Protein AF-A0A2M7KQ41-F1 (afdb_monomer)

Nearest PDB structures (foldseek):
  9dfd-assembly2_2d  TM=9.522E-01  e=4.176E-24  Thermus thermophilus HB8
  5j88-assembly1_AD  TM=9.377E-01  e=1.199E-21  Escherichia coli K-12
  7nbu-assembly1_D  TM=9.192E-01  e=6.081E-22  Escherichia coli K-12
  9guw-assembly1_E  TM=9.321E-01  e=1.343E-21  Escherichia coli K-12
  8whx-assembly1_e  TM=9.512E-01  e=6.304E-20  Mycolicibacterium smegmatis MC2 155

Structure (mmCIF, N/CA/C/O backbone):
data_AF-A0A2M7KQ41-F1
#
_entry.id   AF-A0A2M7KQ41-F1
#
loop_
_atom_site.group_PDB
_atom_site.id
_atom_site.type_symbol
_atom_site.label_atom_id
_atom_site.label_alt_id
_atom_site.label_comp_id
_atom_site.label_asym_id
_atom_site.label_entity_id
_atom_site.label_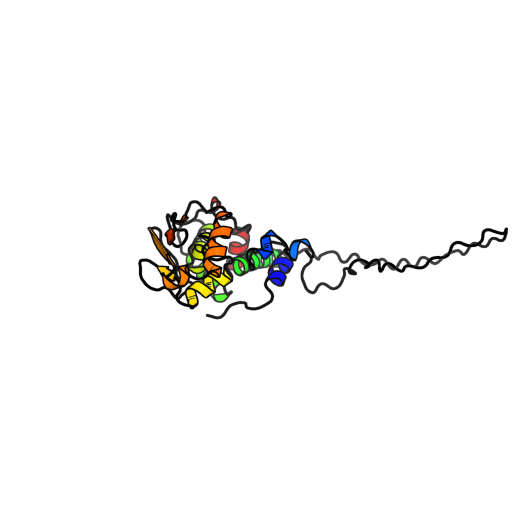seq_id
_atom_site.pdbx_PDB_ins_code
_atom_site.Cartn_x
_atom_site.Cartn_y
_atom_site.Cartn_z
_atom_site.occupancy
_atom_site.B_iso_or_equiv
_atom_site.auth_seq_id
_atom_site.auth_comp_id
_atom_site.auth_asym_id
_atom_site.auth_atom_id
_atom_site.pdbx_PDB_model_num
ATOM 1 N N . MET A 1 1 ? 8.094 -8.126 10.151 1.00 64.69 1 MET A N 1
ATOM 2 C CA . MET A 1 1 ? 8.353 -7.952 8.699 1.00 64.69 1 MET A CA 1
ATOM 3 C C . MET A 1 1 ? 9.121 -6.664 8.462 1.00 64.69 1 MET A C 1
ATOM 5 O O . MET A 1 1 ? 8.638 -5.610 8.867 1.00 64.69 1 MET A O 1
ATOM 9 N N . ALA A 1 2 ? 10.284 -6.741 7.814 1.00 80.56 2 ALA A N 1
ATOM 10 C CA . ALA A 1 2 ? 11.036 -5.556 7.407 1.00 80.56 2 ALA A CA 1
ATOM 11 C C . ALA A 1 2 ? 10.237 -4.704 6.398 1.00 80.56 2 ALA A C 1
ATOM 13 O O . ALA A 1 2 ? 9.394 -5.218 5.661 1.00 80.56 2 ALA A O 1
ATOM 14 N N . ASN A 1 3 ? 10.474 -3.393 6.388 1.00 86.75 3 ASN A N 1
ATOM 15 C CA . ASN A 1 3 ? 9.859 -2.453 5.455 1.00 86.75 3 ASN A CA 1
ATOM 16 C C . ASN A 1 3 ? 10.800 -1.280 5.155 1.00 86.75 3 ASN A C 1
ATOM 18 O O . ASN A 1 3 ? 11.754 -1.019 5.887 1.00 86.75 3 ASN A O 1
ATOM 22 N N . TYR A 1 4 ? 10.523 -0.549 4.074 1.00 91.94 4 TYR A N 1
ATOM 23 C CA . TYR A 1 4 ? 11.269 0.666 3.765 1.00 91.94 4 TYR A CA 1
ATOM 24 C C . TYR A 1 4 ? 10.883 1.796 4.732 1.00 91.94 4 TYR A C 1
ATOM 26 O O . TYR A 1 4 ? 9.772 2.324 4.667 1.00 91.94 4 TYR A O 1
ATOM 34 N N . ARG A 1 5 ? 11.815 2.188 5.609 1.00 91.19 5 ARG A N 1
ATOM 35 C CA . ARG A 1 5 ? 11.649 3.291 6.581 1.00 91.19 5 ARG A CA 1
ATOM 36 C C . ARG A 1 5 ? 12.313 4.603 6.152 1.00 91.19 5 ARG A C 1
ATOM 38 O O . ARG A 1 5 ? 12.232 5.597 6.862 1.00 91.19 5 ARG A O 1
ATOM 45 N N . GLY A 1 6 ? 12.970 4.611 4.993 1.00 92.94 6 GLY A N 1
ATOM 46 C CA . GLY A 1 6 ? 13.710 5.770 4.507 1.00 92.94 6 GLY A CA 1
ATOM 47 C C . GLY A 1 6 ? 12.828 6.921 3.989 1.00 92.94 6 GLY A C 1
ATOM 48 O O . GLY A 1 6 ? 11.594 6.886 4.058 1.00 92.94 6 GLY A O 1
ATOM 49 N N . PRO A 1 7 ? 13.452 7.967 3.416 1.00 94.00 7 PRO A N 1
ATOM 50 C CA . PRO A 1 7 ? 12.751 9.154 2.933 1.00 94.00 7 PRO A CA 1
ATOM 51 C C . PRO A 1 7 ? 11.752 8.863 1.796 1.00 94.00 7 PRO A C 1
ATOM 53 O O . PRO A 1 7 ? 12.115 8.753 0.629 1.00 94.00 7 PRO A O 1
ATOM 56 N N . LYS A 1 8 ? 10.452 8.833 2.106 1.00 93.56 8 LYS A N 1
ATOM 57 C CA . LYS A 1 8 ? 9.386 8.492 1.139 1.00 93.56 8 LYS A CA 1
ATOM 58 C C . LYS A 1 8 ? 9.296 9.433 -0.074 1.00 93.56 8 LYS A C 1
ATOM 60 O O . LYS A 1 8 ? 9.146 8.965 -1.195 1.00 93.56 8 LYS A O 1
ATOM 65 N N . CYS A 1 9 ? 9.451 10.750 0.111 1.00 93.50 9 CYS A N 1
ATOM 66 C CA . CYS A 1 9 ? 9.396 11.709 -1.009 1.00 93.50 9 CYS A CA 1
ATOM 67 C C . CYS A 1 9 ? 10.544 11.509 -2.016 1.00 93.50 9 CYS A C 1
ATOM 69 O O . CYS A 1 9 ? 10.408 11.886 -3.177 1.00 93.50 9 CYS A O 1
ATOM 71 N N . LYS A 1 10 ? 11.666 10.906 -1.586 1.00 93.69 10 LYS A N 1
ATOM 72 C CA . LYS A 1 10 ? 12.781 10.533 -2.469 1.00 93.69 10 LYS A CA 1
ATOM 73 C C . LYS A 1 10 ? 12.338 9.478 -3.486 1.00 93.69 10 LYS A C 1
ATOM 75 O O . LYS A 1 10 ? 12.799 9.518 -4.620 1.00 93.69 10 LYS A O 1
ATOM 80 N N . LEU A 1 11 ? 11.436 8.575 -3.090 1.00 93.69 11 LEU A N 1
ATOM 81 C CA . LEU A 1 11 ? 10.863 7.561 -3.973 1.00 93.69 11 LEU A CA 1
ATOM 82 C C . LEU A 1 11 ? 9.970 8.202 -5.037 1.00 93.69 11 LEU A C 1
ATOM 84 O O . LEU A 1 11 ? 10.210 7.964 -6.212 1.00 93.69 11 LEU A O 1
ATOM 88 N N . CYS A 1 12 ? 9.037 9.079 -4.643 1.00 93.50 12 CYS A N 1
ATOM 89 C CA . CYS A 1 12 ? 8.176 9.798 -5.593 1.00 93.50 12 CYS A CA 1
ATOM 90 C C . CYS A 1 12 ? 9.003 10.572 -6.629 1.00 93.50 12 CYS A C 1
ATOM 92 O O . CYS A 1 12 ? 8.778 10.453 -7.823 1.00 93.50 12 CYS A O 1
ATOM 94 N N . ARG A 1 13 ? 10.033 11.305 -6.181 1.00 93.50 13 ARG A N 1
ATOM 95 C CA . ARG A 1 13 ? 10.942 12.043 -7.076 1.00 93.50 13 ARG A CA 1
ATOM 96 C C . ARG A 1 13 ? 11.760 11.141 -7.994 1.00 93.50 13 ARG A C 1
ATOM 98 O O . ARG A 1 13 ? 12.085 11.529 -9.107 1.00 93.50 13 ARG A O 1
ATOM 105 N N . ARG A 1 14 ? 12.153 9.955 -7.522 1.00 92.38 14 ARG A N 1
ATOM 106 C CA . ARG A 1 14 ? 12.900 8.999 -8.347 1.00 92.38 14 ARG A CA 1
ATOM 107 C C . ARG A 1 14 ? 12.022 8.418 -9.454 1.00 92.38 14 ARG A C 1
ATOM 109 O O . ARG A 1 14 ? 12.541 8.240 -10.548 1.00 92.38 14 ARG A O 1
ATOM 116 N N . GLU A 1 15 ? 10.758 8.134 -9.153 1.00 91.44 15 GLU A N 1
ATOM 117 C CA . GLU A 1 15 ? 9.794 7.581 -10.115 1.00 91.44 15 GLU A CA 1
ATOM 118 C C . GLU A 1 15 ? 9.074 8.662 -10.937 1.00 91.44 15 GLU A C 1
ATOM 120 O O . GLU A 1 15 ? 8.406 8.342 -11.907 1.00 91.44 15 GLU A O 1
ATOM 125 N N . GLY A 1 16 ? 9.228 9.944 -10.584 1.00 89.88 16 GLY A N 1
ATOM 126 C CA . GLY A 1 16 ? 8.634 11.066 -11.317 1.00 89.88 16 GLY A CA 1
ATOM 127 C C . GLY A 1 16 ? 7.129 11.244 -11.101 1.00 89.88 16 GLY A C 1
ATOM 128 O O . GLY A 1 16 ? 6.523 12.053 -11.789 1.00 89.88 16 GLY A O 1
ATOM 129 N N . GLN A 1 17 ? 6.532 10.536 -10.138 1.00 91.31 17 GLN A N 1
ATOM 130 C CA . GLN A 1 17 ? 5.081 10.471 -9.943 1.00 91.31 17 GLN A CA 1
ATOM 131 C C . GLN A 1 17 ? 4.698 10.477 -8.455 1.00 91.31 17 GLN A C 1
ATOM 133 O O . GLN A 1 17 ? 5.475 10.075 -7.577 1.00 91.31 17 GLN A O 1
ATOM 138 N N . LYS A 1 18 ? 3.487 10.956 -8.138 1.00 92.06 18 LYS A N 1
ATOM 139 C CA . LYS A 1 18 ? 2.947 10.960 -6.770 1.00 92.06 18 LYS A CA 1
ATOM 140 C C . LYS A 1 18 ? 2.539 9.540 -6.353 1.00 92.06 18 LYS A C 1
ATOM 142 O O . LYS A 1 18 ? 1.550 9.009 -6.823 1.00 92.06 18 LYS A O 1
ATOM 147 N N . LEU A 1 19 ? 3.272 8.957 -5.399 1.00 91.50 19 LEU A N 1
ATOM 148 C CA . LEU A 1 19 ? 2.968 7.631 -4.823 1.00 91.50 19 LEU A CA 1
ATOM 149 C C . LEU A 1 19 ? 2.092 7.687 -3.547 1.00 91.50 19 LEU A C 1
ATOM 151 O O . LEU A 1 19 ? 1.893 6.674 -2.885 1.00 91.50 19 LEU A O 1
ATOM 155 N N . PHE A 1 20 ? 1.656 8.881 -3.123 1.00 90.38 20 PHE A N 1
ATOM 156 C CA . PHE A 1 20 ? 0.780 9.122 -1.956 1.00 90.38 20 PHE A CA 1
ATOM 157 C C . PHE A 1 20 ? 1.211 8.488 -0.608 1.00 90.38 20 PHE A C 1
ATOM 159 O O . PHE A 1 20 ? 0.411 8.250 0.295 1.00 90.38 20 PHE A O 1
ATOM 166 N N . LEU A 1 21 ? 2.516 8.283 -0.397 1.00 90.75 21 LEU A N 1
ATOM 167 C CA . LEU A 1 21 ? 3.053 7.582 0.785 1.00 90.75 21 LEU A CA 1
ATOM 168 C C . LEU A 1 21 ? 3.021 8.389 2.107 1.00 90.75 21 LEU A C 1
ATOM 170 O O . LEU A 1 21 ? 3.418 7.862 3.158 1.00 90.75 21 LEU A O 1
ATOM 174 N N . LYS A 1 22 ? 2.628 9.671 2.069 1.00 90.31 22 LYS A N 1
ATOM 175 C CA . LYS A 1 22 ? 2.605 10.593 3.225 1.00 90.31 22 LYS A CA 1
ATOM 176 C C . LYS A 1 22 ? 1.219 11.184 3.543 1.00 90.31 22 LYS A C 1
ATOM 178 O O . LYS A 1 22 ? 1.163 12.136 4.313 1.00 90.31 22 LYS A O 1
ATOM 183 N N . GLY A 1 23 ? 0.137 10.631 2.991 1.00 87.69 23 GLY A N 1
ATOM 184 C CA . GLY A 1 23 ? -1.227 11.097 3.276 1.00 87.69 23 GLY A CA 1
ATOM 185 C C . GLY A 1 23 ? -1.440 12.550 2.858 1.00 87.69 23 GLY A C 1
ATOM 186 O O . GLY A 1 23 ? -1.040 12.921 1.757 1.00 87.69 23 GLY A O 1
ATOM 187 N N . ASP A 1 24 ? -1.995 13.379 3.741 1.00 85.56 24 ASP A N 1
ATOM 188 C CA . ASP A 1 24 ? -2.480 14.739 3.431 1.00 85.56 24 ASP A CA 1
ATOM 189 C C . ASP A 1 24 ? -1.406 15.674 2.868 1.00 85.56 24 ASP A C 1
ATOM 191 O O . ASP A 1 24 ? -1.655 16.493 1.979 1.00 85.56 24 ASP A O 1
ATOM 195 N N . LYS A 1 25 ? -0.146 15.466 3.270 1.00 88.19 25 LYS A N 1
ATOM 196 C CA . LYS A 1 25 ? 0.996 16.192 2.700 1.00 88.19 25 LYS A CA 1
ATOM 197 C C . LYS A 1 25 ? 1.129 16.007 1.180 1.00 88.19 25 LYS A C 1
ATOM 199 O O . LYS A 1 25 ? 1.693 16.877 0.519 1.00 88.19 25 LYS A O 1
ATOM 204 N N . CYS A 1 26 ? 0.682 14.878 0.631 1.00 87.81 26 CYS A N 1
ATOM 205 C CA . CYS A 1 26 ? 0.750 14.593 -0.802 1.00 87.81 26 CYS A CA 1
ATOM 206 C C . CYS A 1 26 ? -0.305 15.348 -1.621 1.00 87.81 26 CYS A C 1
ATOM 208 O O . CYS A 1 26 ? -0.054 15.576 -2.804 1.00 87.81 26 CYS A O 1
ATOM 210 N N . TYR A 1 27 ? -1.417 15.756 -1.003 1.00 85.00 27 TYR A N 1
ATOM 211 C CA . TYR A 1 27 ? -2.488 16.503 -1.668 1.00 85.00 27 TYR A CA 1
ATOM 212 C C . TYR A 1 27 ? -2.237 18.016 -1.640 1.00 85.00 27 TYR A C 1
ATOM 214 O O . TYR A 1 27 ? -2.460 18.682 -2.640 1.00 85.00 27 TYR A O 1
ATOM 222 N N . GLY A 1 28 ? -1.699 18.551 -0.536 1.00 85.31 28 GLY A N 1
ATOM 223 C CA . GLY A 1 28 ? -1.370 19.979 -0.420 1.00 85.31 28 GLY A CA 1
ATOM 224 C C . GLY A 1 28 ? 0.088 20.308 -0.767 1.00 85.31 28 GLY A C 1
ATOM 225 O O . GLY A 1 28 ? 0.438 20.675 -1.883 1.00 85.31 28 GLY A O 1
ATOM 226 N N . LYS A 1 29 ? 0.985 20.205 0.224 1.00 88.38 29 LYS A N 1
ATOM 227 C CA . LYS A 1 29 ? 2.390 20.658 0.122 1.00 88.38 29 LYS A CA 1
ATOM 228 C C . LYS A 1 29 ? 3.335 19.537 -0.344 1.00 88.38 29 LYS A C 1
ATOM 230 O O . LYS A 1 29 ? 4.302 19.198 0.356 1.00 88.38 29 LYS A O 1
ATOM 235 N N . CYS A 1 30 ? 3.076 18.956 -1.518 1.00 90.88 30 CYS A N 1
ATOM 236 C CA . CYS A 1 30 ? 3.888 17.857 -2.041 1.00 90.88 30 CYS A CA 1
ATOM 237 C C . CYS A 1 30 ? 5.287 18.332 -2.475 1.0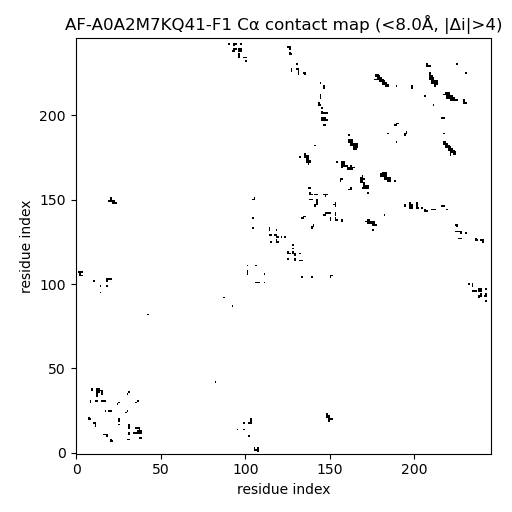0 90.88 30 CYS A C 1
ATOM 239 O O . CYS A 1 30 ? 5.482 19.401 -3.045 1.00 90.88 30 CYS A O 1
ATOM 241 N N . THR A 1 31 ? 6.309 17.521 -2.189 1.00 90.19 31 THR A N 1
ATOM 242 C CA . THR A 1 31 ? 7.699 17.836 -2.563 1.00 90.19 31 THR A CA 1
ATOM 243 C C . THR A 1 31 ? 7.971 17.614 -4.049 1.00 90.19 31 THR A C 1
ATOM 245 O O . THR A 1 31 ? 8.897 18.222 -4.571 1.00 90.19 31 THR A O 1
ATOM 248 N N . LEU A 1 32 ? 7.198 16.746 -4.710 1.00 91.75 32 LEU A N 1
ATOM 249 C CA . LEU A 1 32 ? 7.358 16.475 -6.138 1.00 91.75 32 LEU A CA 1
ATOM 250 C C . LEU A 1 32 ? 7.032 17.724 -6.962 1.00 91.75 32 LEU A C 1
ATOM 252 O O . LEU A 1 32 ? 7.846 18.116 -7.785 1.00 91.75 32 LEU A O 1
ATOM 256 N N . ASP A 1 33 ? 5.931 18.399 -6.633 1.00 91.06 33 ASP A N 1
ATOM 257 C CA . ASP A 1 33 ? 5.469 19.612 -7.323 1.00 91.06 33 ASP A CA 1
ATOM 258 C C . ASP A 1 33 ? 6.504 20.744 -7.239 1.00 91.06 33 ASP A C 1
ATOM 260 O O . ASP A 1 33 ? 6.702 21.498 -8.181 1.00 91.06 33 ASP A O 1
ATOM 264 N N . LYS A 1 34 ? 7.235 20.825 -6.120 1.00 89.06 34 LYS A N 1
ATOM 265 C CA . LYS A 1 34 ? 8.305 21.817 -5.921 1.00 89.06 34 LYS A CA 1
ATOM 266 C C . LYS A 1 34 ? 9.652 21.403 -6.517 1.00 89.06 34 LYS A C 1
ATOM 268 O O . LYS A 1 34 ? 10.500 22.256 -6.753 1.00 89.06 34 LYS A O 1
ATOM 273 N N . ARG A 1 35 ? 9.922 20.097 -6.608 1.00 88.81 35 ARG A N 1
ATOM 274 C CA . ARG A 1 35 ? 11.226 19.520 -6.987 1.00 88.81 35 ARG A CA 1
ATOM 275 C C . ARG A 1 35 ? 11.009 18.200 -7.741 1.00 88.81 35 ARG A C 1
ATOM 277 O O . ARG A 1 35 ? 11.215 17.134 -7.147 1.00 88.81 35 ARG A O 1
ATOM 284 N N . PRO A 1 36 ? 10.623 18.249 -9.027 1.00 88.44 36 PRO A N 1
ATOM 285 C CA . PRO A 1 36 ? 10.260 17.056 -9.796 1.00 88.44 36 PRO A CA 1
ATOM 286 C C . PRO A 1 36 ? 11.467 16.187 -10.171 1.00 88.44 36 PRO A C 1
ATOM 288 O O . PRO A 1 36 ? 11.329 15.004 -10.472 1.00 88.44 36 PRO A O 1
ATOM 291 N N . GLU A 1 37 ? 12.677 16.741 -10.128 1.00 88.50 37 GLU A N 1
ATOM 292 C CA . GLU A 1 37 ? 13.874 16.030 -10.564 1.00 88.50 37 GLU A CA 1
ATOM 293 C C . GLU A 1 37 ? 14.253 14.840 -9.674 1.00 88.50 37 GLU A C 1
ATOM 295 O O . GLU A 1 37 ? 14.143 14.924 -8.438 1.00 88.50 37 GLU A O 1
ATOM 300 N N . PRO A 1 38 ? 14.816 13.770 -10.273 1.00 88.81 38 PRO A N 1
ATOM 301 C CA . PRO A 1 38 ? 15.337 12.638 -9.530 1.00 88.81 38 PRO A CA 1
ATOM 302 C C . PRO A 1 38 ? 16.396 13.049 -8.497 1.00 88.81 38 PRO A C 1
ATOM 304 O O . PRO A 1 38 ? 17.267 13.874 -8.773 1.00 88.81 38 PRO A O 1
ATOM 307 N N . PRO A 1 39 ? 16.383 12.437 -7.305 1.00 87.88 39 PRO A N 1
ATOM 308 C CA . PRO A 1 39 ? 17.339 12.752 -6.254 1.00 87.88 39 PRO A CA 1
ATOM 309 C C . PRO A 1 39 ? 18.765 12.345 -6.653 1.00 87.88 39 PRO A C 1
ATOM 311 O O . PRO A 1 39 ? 18.974 11.287 -7.258 1.00 87.88 39 PRO A O 1
ATOM 314 N N . GLY A 1 40 ? 19.742 13.156 -6.244 1.00 82.00 40 GLY A N 1
ATOM 315 C CA . GLY A 1 40 ? 21.170 12.882 -6.435 1.00 82.00 40 GLY A CA 1
ATOM 316 C C . GLY A 1 40 ? 21.725 13.226 -7.818 1.00 82.00 40 GLY A C 1
ATOM 317 O O . GLY A 1 40 ? 22.903 12.993 -8.045 1.00 82.00 40 GLY A O 1
ATOM 318 N N . LYS A 1 41 ? 20.924 13.785 -8.737 1.00 66.38 41 LYS A N 1
ATOM 319 C CA . LYS A 1 41 ? 21.483 14.444 -9.923 1.00 66.38 41 LYS A CA 1
ATOM 320 C C . LYS A 1 41 ? 22.036 15.805 -9.492 1.00 66.38 41 LYS A C 1
ATOM 322 O O . LYS A 1 41 ? 21.267 16.668 -9.080 1.00 66.38 41 LYS A O 1
ATOM 327 N N . ALA A 1 42 ? 23.354 15.970 -9.534 1.00 48.84 42 ALA A N 1
ATOM 328 C CA . ALA A 1 42 ? 23.978 17.287 -9.523 1.00 48.84 42 ALA A CA 1
ATOM 329 C C . ALA A 1 42 ? 23.754 17.915 -10.906 1.00 48.84 42 ALA A C 1
ATOM 331 O O . ALA A 1 42 ? 24.020 17.253 -11.908 1.00 48.84 42 ALA A O 1
ATOM 332 N N . GLY A 1 43 ? 23.230 19.142 -10.975 1.00 47.12 43 GLY A N 1
ATOM 333 C CA . GLY A 1 43 ? 23.143 19.853 -12.256 1.00 47.12 43 GLY A CA 1
ATOM 334 C C . GLY A 1 43 ? 21.910 20.712 -12.524 1.00 47.12 43 GLY A C 1
ATOM 335 O O . GLY A 1 43 ? 21.619 20.941 -13.691 1.00 47.12 43 GLY A O 1
ATOM 336 N N . GLN A 1 44 ? 21.209 21.226 -11.514 1.00 49.72 44 GLN A N 1
ATOM 337 C CA . GLN A 1 44 ? 20.484 22.485 -11.704 1.00 49.72 44 GLN A CA 1
ATOM 338 C C . GLN A 1 44 ? 20.896 23.453 -10.597 1.00 49.72 44 GLN A C 1
ATOM 340 O O . GLN A 1 44 ? 20.733 23.113 -9.420 1.00 49.72 44 GLN A O 1
ATOM 345 N N . PRO A 1 45 ? 21.488 24.618 -10.925 1.00 41.81 45 PRO A N 1
ATOM 346 C CA . PRO A 1 45 ? 21.728 25.637 -9.923 1.00 41.81 45 PRO A CA 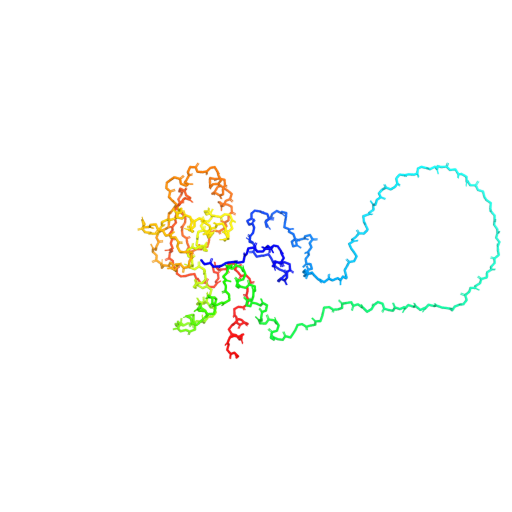1
ATOM 347 C C . PRO A 1 45 ? 20.359 26.045 -9.386 1.00 41.81 45 PRO A C 1
ATOM 349 O O . PRO A 1 45 ? 19.485 26.476 -10.136 1.00 41.81 45 PRO A O 1
ATOM 352 N N . GLY A 1 46 ? 20.155 25.826 -8.086 1.00 40.50 46 GLY A N 1
ATOM 353 C CA . GLY A 1 46 ? 18.981 26.331 -7.394 1.00 40.50 46 GLY A CA 1
ATOM 354 C C . GLY A 1 46 ? 18.850 27.814 -7.704 1.00 40.50 46 GLY A C 1
ATOM 355 O O . GLY A 1 46 ? 19.842 28.539 -7.623 1.00 40.50 46 GLY A O 1
ATOM 356 N N . GLY A 1 47 ? 17.647 28.212 -8.121 1.00 39.12 47 GLY A N 1
ATOM 357 C CA . GLY A 1 47 ? 17.337 29.573 -8.528 1.00 39.12 47 GLY A CA 1
ATOM 358 C C . GLY A 1 47 ? 17.980 30.589 -7.596 1.00 39.12 47 GLY A C 1
ATOM 359 O O . GLY A 1 47 ? 17.934 30.430 -6.372 1.00 39.12 47 GLY A O 1
ATOM 360 N N . LEU A 1 48 ? 18.604 31.597 -8.207 1.00 39.94 48 LEU A N 1
ATOM 361 C CA . LEU A 1 48 ? 19.073 32.800 -7.542 1.00 39.94 48 LEU A CA 1
ATOM 362 C C . LEU A 1 48 ? 18.005 33.222 -6.531 1.00 39.94 48 LEU A C 1
ATOM 364 O O . LEU A 1 48 ? 16.928 33.691 -6.898 1.00 39.94 48 LEU A O 1
ATOM 368 N N . ARG A 1 49 ? 18.286 33.021 -5.241 1.00 39.28 49 ARG A N 1
ATOM 369 C CA . ARG A 1 49 ? 17.615 33.792 -4.205 1.00 39.28 49 ARG A CA 1
ATOM 370 C C . ARG A 1 49 ? 18.013 35.224 -4.513 1.00 39.28 49 ARG A C 1
ATOM 372 O O . ARG A 1 49 ? 19.160 35.590 -4.279 1.00 39.28 49 ARG A O 1
ATOM 379 N N . ALA A 1 50 ? 17.090 35.993 -5.081 1.00 41.91 50 ALA A N 1
ATOM 380 C CA . ALA A 1 50 ? 17.181 37.439 -5.095 1.00 41.91 50 ALA A CA 1
ATOM 381 C C . ALA A 1 50 ? 17.209 37.877 -3.627 1.00 41.91 50 ALA A C 1
ATOM 383 O O . ALA A 1 50 ? 16.178 38.065 -2.985 1.00 41.91 50 ALA A O 1
ATOM 384 N N . SER A 1 51 ? 18.406 37.917 -3.046 1.00 44.38 51 SER A N 1
ATOM 385 C CA . SER A 1 51 ? 18.644 38.633 -1.812 1.00 44.38 51 SER A CA 1
ATOM 386 C C . SER A 1 51 ? 18.406 40.091 -2.154 1.00 44.38 51 SER A C 1
ATOM 388 O O . SER A 1 51 ? 19.229 40.700 -2.840 1.00 44.38 51 SER A O 1
ATOM 390 N N . GLY A 1 52 ? 17.262 40.616 -1.721 1.00 44.28 52 GLY A N 1
ATOM 391 C CA . GLY A 1 52 ? 17.042 42.047 -1.649 1.00 44.28 52 GLY A CA 1
ATOM 392 C C . GLY A 1 52 ? 18.201 42.660 -0.875 1.00 44.28 52 GLY A C 1
ATOM 393 O O . GLY A 1 52 ? 18.291 42.519 0.341 1.00 44.28 52 GLY A O 1
ATOM 394 N N . ARG A 1 53 ? 19.124 43.287 -1.601 1.00 42.03 53 ARG A N 1
ATOM 395 C CA . ARG A 1 53 ? 20.016 44.285 -1.038 1.00 42.03 53 ARG A CA 1
ATOM 396 C C . ARG A 1 53 ? 19.329 45.616 -1.259 1.00 42.03 53 ARG A C 1
ATOM 398 O O . ARG A 1 53 ? 19.292 46.128 -2.373 1.00 42.03 53 ARG A O 1
ATOM 405 N N . GLY A 1 54 ? 18.751 46.123 -0.176 1.00 37.69 54 GLY A N 1
ATOM 406 C CA . GLY A 1 54 ? 18.559 47.551 -0.022 1.00 37.69 54 GLY A CA 1
ATOM 407 C C . GLY A 1 54 ? 19.905 48.259 -0.174 1.00 37.69 54 GLY A C 1
ATOM 408 O O . GLY A 1 54 ? 20.950 47.745 0.229 1.00 37.69 54 GLY A O 1
ATOM 409 N N . GLY A 1 55 ? 19.857 49.422 -0.801 1.00 33.81 55 GLY A N 1
ATOM 410 C CA . GLY A 1 55 ? 21.014 50.261 -1.059 1.00 33.81 55 GLY A CA 1
ATOM 411 C C . GLY A 1 55 ? 20.553 51.485 -1.822 1.00 33.81 55 GLY A C 1
ATOM 412 O O . GLY A 1 55 ? 20.578 51.502 -3.047 1.00 33.81 55 GLY A O 1
ATOM 413 N N . GLY A 1 56 ? 20.052 52.477 -1.088 1.00 34.53 56 GLY A N 1
ATOM 414 C CA . GLY A 1 56 ? 19.769 53.787 -1.646 1.00 34.53 56 GLY A CA 1
ATOM 415 C C . GLY A 1 56 ? 21.049 54.487 -2.095 1.00 34.53 56 GLY A C 1
ATOM 416 O O . GLY A 1 56 ? 22.101 54.314 -1.485 1.00 34.53 56 GLY A O 1
ATOM 417 N N . ARG A 1 57 ? 20.926 55.303 -3.140 1.00 34.94 57 ARG A N 1
ATOM 418 C CA . ARG A 1 57 ? 21.350 56.710 -3.188 1.00 34.94 57 ARG A CA 1
ATOM 419 C C . ARG A 1 57 ? 21.098 57.237 -4.596 1.00 34.94 57 ARG A C 1
ATOM 421 O O . ARG A 1 57 ? 21.668 56.757 -5.568 1.00 34.94 57 ARG A O 1
ATOM 428 N N . ALA A 1 58 ? 20.219 58.228 -4.670 1.00 35.62 58 ALA A N 1
ATOM 429 C CA . ALA A 1 58 ? 20.147 59.145 -5.789 1.00 35.62 58 ALA A CA 1
ATOM 430 C C . ALA A 1 58 ? 21.392 60.044 -5.771 1.00 35.62 58 ALA A C 1
ATOM 432 O O . ALA A 1 58 ? 21.820 60.481 -4.701 1.00 35.62 58 ALA A O 1
ATOM 433 N N . GLY A 1 59 ? 21.950 60.334 -6.943 1.00 33.28 59 GLY A N 1
ATOM 434 C CA . GLY A 1 59 ? 22.969 61.367 -7.088 1.00 33.28 59 GLY A CA 1
ATOM 435 C C . GLY A 1 59 ? 23.736 61.293 -8.405 1.00 33.28 59 GLY A C 1
ATOM 436 O O . GLY A 1 59 ? 24.483 60.349 -8.625 1.00 33.28 59 GLY A O 1
ATOM 437 N N . GLY A 1 60 ? 23.604 62.343 -9.220 1.00 31.66 60 GLY A N 1
ATOM 438 C CA . GLY A 1 60 ? 24.691 62.822 -10.078 1.00 31.66 60 GLY A CA 1
ATOM 439 C C . GLY A 1 60 ? 24.642 62.427 -11.552 1.00 31.66 60 GLY A C 1
ATOM 440 O O . GLY A 1 60 ? 25.316 61.498 -11.978 1.00 31.66 60 GLY A O 1
ATOM 441 N N . ALA A 1 61 ? 23.934 63.223 -12.353 1.00 34.66 61 ALA A N 1
ATOM 442 C CA . ALA A 1 61 ? 24.222 63.367 -13.776 1.00 34.66 61 ALA A CA 1
ATOM 443 C C . ALA A 1 61 ? 25.466 64.253 -13.972 1.00 34.66 61 ALA A C 1
ATOM 445 O O . ALA A 1 61 ? 25.557 65.288 -13.309 1.00 34.66 61 ALA A O 1
ATOM 446 N N . ARG A 1 62 ? 26.367 63.872 -14.897 1.00 33.53 62 ARG A N 1
ATOM 447 C CA . ARG A 1 62 ? 27.152 64.741 -15.811 1.00 33.53 62 ARG A CA 1
ATOM 448 C C . ARG A 1 62 ? 28.222 63.932 -16.570 1.00 33.53 62 ARG A C 1
ATOM 450 O O . ARG A 1 62 ? 28.999 63.222 -15.950 1.00 33.53 62 ARG A O 1
ATOM 457 N N . GLY A 1 63 ? 28.318 64.168 -17.885 1.00 30.19 63 GLY A N 1
ATOM 458 C CA . GLY A 1 63 ? 29.617 64.385 -18.545 1.00 30.19 63 GLY A CA 1
ATOM 459 C C . GLY A 1 63 ? 30.169 63.324 -19.511 1.00 30.19 63 GLY A C 1
ATOM 460 O O . GLY A 1 63 ? 30.925 62.462 -19.100 1.00 30.19 63 GLY A O 1
ATOM 461 N N . ALA A 1 64 ? 29.855 63.507 -20.799 1.00 31.88 64 ALA A N 1
ATOM 462 C CA . ALA A 1 64 ? 30.761 63.584 -21.963 1.00 31.88 64 ALA A CA 1
ATOM 463 C C . ALA A 1 64 ? 31.788 62.472 -22.332 1.00 31.88 64 ALA A C 1
ATOM 465 O O . ALA A 1 64 ? 32.763 62.226 -21.639 1.00 31.88 64 ALA A O 1
ATOM 466 N N . ALA A 1 65 ? 31.616 62.013 -23.584 1.00 31.31 65 ALA A N 1
ATOM 467 C CA . ALA A 1 65 ? 32.597 61.888 -24.678 1.00 31.31 65 ALA A CA 1
ATOM 468 C C . ALA A 1 65 ? 33.763 60.867 -24.638 1.00 31.31 65 ALA A C 1
ATOM 470 O O . ALA A 1 65 ? 34.719 61.002 -23.888 1.00 31.31 65 ALA A O 1
ATOM 471 N N . GLY A 1 66 ? 33.771 60.009 -25.673 1.00 29.78 66 GLY A N 1
ATOM 472 C CA . GLY A 1 66 ? 34.940 59.824 -26.548 1.00 29.78 66 GLY A CA 1
ATOM 473 C C . GLY A 1 66 ? 35.714 58.502 -26.451 1.00 29.78 66 GLY A C 1
ATOM 474 O O . GLY A 1 66 ? 36.162 58.109 -25.384 1.00 29.78 66 GLY A O 1
ATOM 475 N N . GLY A 1 67 ? 35.979 57.890 -27.615 1.00 29.97 67 GLY A N 1
ATOM 476 C CA . GLY A 1 67 ? 37.155 57.032 -27.828 1.00 29.97 67 GLY A CA 1
ATOM 477 C C . GLY A 1 67 ? 36.865 55.554 -28.093 1.00 29.97 67 GLY A C 1
ATOM 478 O O . GLY A 1 67 ? 36.601 54.785 -27.178 1.00 29.97 67 GLY A O 1
ATOM 479 N N . GLY A 1 68 ? 36.956 55.145 -29.361 1.00 35.72 68 GLY A N 1
ATOM 480 C CA . GLY A 1 68 ? 36.820 53.753 -29.778 1.00 35.72 68 GLY A CA 1
ATOM 481 C C . GLY A 1 68 ? 37.981 52.842 -29.369 1.00 35.72 68 GLY A C 1
ATOM 482 O O . GLY A 1 68 ? 39.080 53.297 -29.061 1.00 35.72 68 GLY A O 1
ATOM 483 N N . ARG A 1 69 ? 37.710 51.535 -29.442 1.00 35.91 69 ARG A N 1
ATOM 484 C CA . ARG A 1 69 ? 38.601 50.449 -29.892 1.00 35.91 69 ARG A CA 1
ATOM 485 C C . ARG A 1 69 ? 37.811 49.143 -29.827 1.00 35.91 69 ARG A C 1
ATOM 487 O O . ARG A 1 69 ? 37.398 48.709 -28.757 1.00 35.91 69 ARG A O 1
ATOM 494 N N . SER A 1 70 ? 37.608 48.520 -30.982 1.00 44.34 70 SER A N 1
ATOM 495 C CA . SER A 1 70 ? 37.206 47.117 -31.078 1.00 44.34 70 SER A CA 1
ATOM 496 C C . SER A 1 70 ? 38.258 46.225 -30.414 1.00 44.34 70 SER A C 1
ATOM 498 O O . SER A 1 70 ? 39.448 46.424 -30.669 1.00 44.34 70 SER A O 1
ATOM 500 N N . PRO A 1 71 ? 37.860 45.166 -29.694 1.00 44.59 71 PRO A N 1
ATOM 501 C CA . PRO A 1 71 ? 38.660 43.964 -29.613 1.00 44.59 71 PRO A CA 1
ATOM 502 C C . PRO A 1 71 ? 37.961 42.849 -30.389 1.00 44.59 71 PRO A C 1
ATOM 504 O O . PRO A 1 71 ? 36.847 42.420 -30.086 1.00 44.59 71 PRO A O 1
ATOM 507 N N . ALA A 1 72 ? 38.655 42.401 -31.426 1.00 36.81 72 ALA A N 1
ATOM 508 C CA . ALA A 1 72 ? 38.394 41.151 -32.099 1.00 36.81 72 ALA A CA 1
ATOM 509 C C . ALA A 1 72 ? 38.521 39.965 -31.126 1.00 36.81 72 ALA A C 1
ATOM 511 O O . ALA A 1 72 ? 39.374 39.964 -30.245 1.00 36.81 72 ALA A O 1
ATOM 512 N N . GLY A 1 73 ? 37.712 38.934 -31.378 1.00 35.75 73 GLY A N 1
ATOM 513 C CA . GLY A 1 73 ? 38.152 37.539 -31.333 1.00 35.75 73 GLY A CA 1
ATOM 514 C C . GLY A 1 73 ? 38.465 36.935 -29.964 1.00 35.75 73 GLY A C 1
ATOM 515 O O . GLY A 1 73 ? 39.555 37.081 -29.430 1.00 35.75 73 GLY A O 1
ATOM 516 N N . GLY A 1 74 ? 37.548 36.105 -29.465 1.00 35.59 74 GLY A N 1
ATOM 517 C CA . GLY A 1 74 ? 37.877 35.193 -28.368 1.00 35.59 74 GLY A CA 1
ATOM 518 C C . GLY A 1 74 ? 36.700 34.504 -27.693 1.00 35.59 74 GLY A C 1
ATOM 519 O O . GLY A 1 74 ? 36.810 34.125 -26.531 1.00 35.59 74 GLY A O 1
ATOM 520 N N . GLY A 1 75 ? 35.566 34.341 -28.378 1.00 34.06 75 GLY A N 1
ATOM 521 C CA . GLY A 1 75 ? 34.429 33.581 -27.868 1.00 34.06 75 GLY A CA 1
ATOM 522 C C . GLY A 1 75 ? 34.749 32.090 -27.781 1.00 34.06 75 GLY A C 1
ATOM 523 O O . GLY A 1 75 ? 34.309 31.313 -28.620 1.00 34.06 75 GLY A O 1
ATOM 524 N N . ARG A 1 76 ? 35.477 31.657 -26.746 1.00 41.31 76 ARG A N 1
ATOM 525 C CA . ARG A 1 76 ? 35.432 30.261 -26.295 1.00 41.31 76 ARG A CA 1
ATOM 526 C C . ARG A 1 76 ? 34.140 30.067 -25.512 1.00 41.31 76 ARG A C 1
ATOM 528 O O . ARG A 1 76 ? 34.128 29.981 -24.286 1.00 41.31 76 ARG A O 1
ATOM 535 N N . SER A 1 77 ? 33.036 29.991 -26.248 1.00 36.62 77 SER A N 1
ATOM 536 C CA . SER A 1 77 ? 31.808 29.359 -25.788 1.00 36.62 77 SER A CA 1
ATOM 537 C C . SER A 1 77 ? 32.111 27.873 -25.600 1.00 36.62 77 SER A C 1
ATOM 539 O O . SER A 1 77 ? 31.877 27.035 -26.466 1.00 36.62 77 SER A O 1
ATOM 541 N N . GLY A 1 78 ? 32.691 27.536 -24.445 1.00 35.69 78 GLY A N 1
ATOM 542 C CA . GLY A 1 78 ? 32.705 26.172 -23.941 1.00 35.69 78 GLY A CA 1
ATOM 543 C C . GLY A 1 78 ? 31.255 25.742 -23.788 1.00 35.69 78 GLY A C 1
ATOM 544 O O . GLY A 1 78 ? 30.630 26.021 -22.765 1.00 35.69 78 GLY A O 1
ATOM 545 N N . GLY A 1 79 ? 30.707 25.146 -24.850 1.00 36.34 79 GLY A N 1
ATOM 546 C CA . GLY A 1 79 ? 29.352 24.637 -24.902 1.00 36.34 79 GLY A CA 1
ATOM 547 C C . GLY A 1 79 ? 29.145 23.743 -23.695 1.00 36.34 79 GLY A C 1
ATOM 548 O O . GLY A 1 79 ? 29.702 22.647 -23.612 1.00 36.34 79 GLY A O 1
ATOM 549 N N . ARG A 1 80 ? 28.371 24.235 -22.723 1.00 41.97 80 ARG A N 1
ATOM 550 C CA . ARG A 1 80 ? 27.862 23.405 -21.640 1.00 41.97 80 ARG A CA 1
ATOM 551 C C . ARG A 1 80 ? 27.115 22.283 -22.332 1.00 41.97 80 ARG A C 1
ATOM 553 O O . ARG A 1 80 ? 26.055 22.532 -22.899 1.00 41.97 80 ARG A O 1
ATOM 560 N N . ARG A 1 81 ? 27.691 21.076 -22.325 1.00 40.03 81 ARG A N 1
ATOM 561 C CA . ARG A 1 81 ? 26.990 19.865 -22.742 1.00 40.03 81 ARG A CA 1
ATOM 562 C C . ARG A 1 81 ? 25.679 19.885 -21.979 1.00 40.03 81 ARG A C 1
ATOM 564 O O . ARG A 1 81 ? 25.676 19.785 -20.750 1.00 40.03 81 ARG A O 1
ATOM 571 N N . SER A 1 82 ? 24.592 20.126 -22.701 1.00 45.53 82 SER A N 1
ATOM 572 C CA . SER A 1 82 ? 23.252 19.980 -22.174 1.00 45.53 82 SER A CA 1
ATOM 573 C C . SER A 1 82 ? 23.232 18.596 -21.543 1.00 45.53 82 SER A C 1
ATOM 575 O O . SER A 1 82 ? 23.516 17.599 -22.206 1.00 45.53 82 SER A O 1
ATOM 577 N N . GLY A 1 83 ? 23.044 18.543 -20.223 1.00 49.19 83 GLY A N 1
ATOM 578 C CA . GLY A 1 83 ? 22.943 17.303 -19.463 1.00 49.19 83 GLY A CA 1
ATOM 579 C C . GLY A 1 83 ? 21.661 16.583 -19.860 1.00 49.19 83 GLY A C 1
ATOM 580 O O . GLY A 1 83 ? 20.714 16.513 -19.078 1.00 49.19 83 GLY A O 1
ATOM 581 N N . GLY A 1 84 ? 21.601 16.121 -21.108 1.00 52.88 84 GLY A N 1
ATOM 582 C CA . GLY A 1 84 ? 20.497 15.385 -21.675 1.00 52.88 84 GLY A CA 1
ATOM 583 C C . GLY A 1 84 ? 20.287 14.155 -20.819 1.00 52.88 84 GLY A C 1
ATOM 584 O O . GLY A 1 84 ? 21.225 13.418 -20.507 1.00 52.88 84 GLY A O 1
ATOM 585 N N . ARG A 1 85 ? 19.050 13.955 -20.368 1.00 60.56 85 ARG A N 1
ATOM 586 C CA . ARG A 1 85 ? 18.672 12.716 -19.692 1.00 60.56 85 ARG A CA 1
ATOM 587 C C . ARG A 1 85 ? 19.003 11.586 -20.664 1.00 60.56 85 ARG A C 1
ATOM 589 O O . ARG A 1 85 ? 18.382 11.506 -21.717 1.00 60.56 85 ARG A O 1
ATOM 596 N N . THR A 1 86 ? 19.973 10.741 -20.322 1.00 75.31 86 THR A N 1
ATOM 597 C CA . THR A 1 86 ? 20.256 9.525 -21.088 1.00 75.31 86 THR A CA 1
ATOM 598 C C . THR A 1 86 ? 18.949 8.762 -21.263 1.00 75.31 86 THR A C 1
ATOM 600 O O . THR A 1 86 ? 18.247 8.517 -20.272 1.00 75.31 86 THR A O 1
ATOM 603 N N . ARG A 1 87 ? 18.602 8.445 -22.516 1.00 82.25 87 ARG A N 1
ATOM 604 C CA . ARG A 1 87 ? 17.419 7.643 -22.836 1.00 82.25 87 ARG A CA 1
ATOM 605 C C . ARG A 1 87 ? 17.513 6.335 -22.056 1.00 82.25 87 ARG A C 1
ATOM 607 O O . ARG A 1 87 ? 18.570 5.708 -22.014 1.00 82.25 87 ARG A O 1
ATOM 614 N N . MET A 1 88 ? 16.439 5.974 -21.361 1.00 85.31 88 MET A N 1
ATOM 615 C CA . MET A 1 88 ? 16.434 4.743 -20.579 1.00 85.31 88 MET A CA 1
ATOM 616 C C . MET A 1 88 ? 16.430 3.538 -21.518 1.00 85.31 88 MET A C 1
ATOM 618 O O . MET A 1 88 ? 15.764 3.573 -22.548 1.00 85.31 88 MET A O 1
ATOM 622 N N . SER A 1 89 ? 17.170 2.492 -21.152 1.00 93.62 89 SER A N 1
ATOM 623 C CA . SER A 1 89 ? 17.083 1.196 -21.824 1.00 93.62 89 SER A CA 1
ATOM 624 C C . SER A 1 89 ? 15.736 0.529 -21.544 1.00 93.62 89 SER A C 1
ATOM 626 O O . SER A 1 89 ? 15.116 0.810 -20.515 1.00 93.62 89 SER A O 1
ATOM 628 N N . ASP A 1 90 ? 15.328 -0.415 -22.391 1.00 93.88 90 ASP A N 1
ATOM 629 C CA . ASP A 1 90 ? 14.064 -1.151 -22.234 1.00 93.88 90 ASP A CA 1
ATOM 630 C C . ASP A 1 90 ? 13.996 -1.895 -20.895 1.00 93.88 90 ASP A C 1
ATOM 632 O O . ASP A 1 90 ? 13.006 -1.812 -20.167 1.00 93.88 90 ASP A O 1
ATOM 636 N N . TYR A 1 91 ? 15.104 -2.529 -20.487 1.00 94.75 91 TYR A N 1
ATOM 637 C CA . TYR A 1 91 ? 15.235 -3.102 -19.143 1.00 94.75 91 TYR A CA 1
ATOM 638 C C . TYR A 1 91 ? 15.026 -2.046 -18.052 1.00 94.75 91 TYR A C 1
ATOM 640 O O . TYR A 1 91 ? 14.351 -2.294 -17.053 1.00 94.75 91 TYR A O 1
ATOM 648 N N . GLY A 1 92 ? 15.602 -0.856 -18.237 1.00 94.19 92 GLY A N 1
ATOM 649 C CA . GLY A 1 92 ? 15.439 0.262 -17.321 1.00 94.19 92 GLY A CA 1
ATOM 650 C C . GLY A 1 92 ? 13.981 0.697 -17.192 1.00 94.19 92 GLY A C 1
ATOM 651 O O . GLY A 1 92 ? 13.542 0.956 -16.074 1.00 94.19 92 GLY A O 1
ATOM 652 N N . ILE A 1 93 ? 13.238 0.756 -18.298 1.00 94.25 93 ILE A N 1
ATOM 653 C CA . ILE A 1 93 ? 11.815 1.122 -18.327 1.00 94.25 93 ILE A CA 1
ATOM 654 C C . ILE A 1 93 ? 10.989 0.083 -17.556 1.00 94.25 93 ILE A C 1
ATOM 656 O O . ILE A 1 93 ? 10.319 0.433 -16.582 1.00 94.25 93 ILE A O 1
ATOM 660 N N . ARG A 1 94 ? 11.138 -1.205 -17.887 1.00 96.12 94 ARG A N 1
ATOM 661 C CA . ARG A 1 94 ? 10.468 -2.321 -17.191 1.00 96.12 94 ARG A CA 1
ATOM 662 C C . ARG A 1 94 ? 10.780 -2.351 -15.693 1.00 96.12 94 ARG A C 1
ATOM 664 O O . ARG A 1 94 ? 9.891 -2.464 -14.846 1.00 96.12 94 ARG A O 1
ATOM 671 N N . LEU A 1 95 ? 12.055 -2.168 -15.338 1.00 96.00 95 LEU A N 1
ATOM 672 C CA . LEU A 1 95 ? 12.492 -2.089 -13.946 1.00 96.00 95 LEU A CA 1
ATOM 673 C C . LEU A 1 95 ? 11.823 -0.921 -13.214 1.00 96.00 95 LEU A C 1
ATOM 675 O O . LEU A 1 95 ? 11.472 -1.073 -12.043 1.00 96.00 95 LEU A O 1
ATOM 679 N N . ARG A 1 96 ? 11.659 0.242 -13.855 1.00 94.88 96 ARG A N 1
ATOM 680 C CA . ARG A 1 96 ? 11.002 1.401 -13.233 1.00 94.88 96 ARG A CA 1
ATOM 681 C C . ARG A 1 96 ? 9.535 1.140 -12.965 1.00 94.88 96 ARG A C 1
ATOM 683 O O . ARG A 1 96 ? 9.124 1.359 -11.831 1.00 94.88 96 ARG A O 1
ATOM 690 N N . GLU A 1 97 ? 8.791 0.589 -13.918 1.00 95.69 97 GLU A N 1
ATOM 691 C CA . GLU A 1 97 ? 7.373 0.270 -13.706 1.00 95.69 97 GLU A CA 1
ATOM 692 C C . GLU A 1 97 ? 7.177 -0.730 -12.563 1.00 95.69 97 GLU A C 1
ATOM 694 O O . GLU A 1 97 ? 6.395 -0.484 -11.640 1.00 95.69 97 GLU A O 1
ATOM 699 N N . LYS A 1 98 ? 8.000 -1.786 -12.508 1.00 96.56 98 LYS A N 1
ATOM 700 C CA . LYS A 1 98 ? 8.002 -2.707 -11.364 1.00 96.56 98 LYS A CA 1
ATOM 701 C C . LYS A 1 98 ? 8.291 -1.977 -10.049 1.00 96.56 98 LYS A C 1
ATOM 703 O O . LYS A 1 98 ? 7.607 -2.170 -9.041 1.00 96.56 98 LYS A O 1
ATOM 708 N N . GLN A 1 99 ? 9.344 -1.155 -10.022 1.00 96.50 99 GLN A N 1
ATOM 709 C CA . GLN A 1 99 ? 9.748 -0.434 -8.814 1.00 96.50 99 GLN A CA 1
ATOM 710 C C . GLN A 1 99 ? 8.693 0.584 -8.371 1.00 96.50 99 GLN A C 1
ATOM 712 O O . GLN A 1 99 ? 8.515 0.755 -7.163 1.00 96.50 99 GLN A O 1
ATOM 717 N N . LYS A 1 100 ? 7.996 1.225 -9.313 1.00 95.94 100 LYS A N 1
ATOM 718 C CA . LYS A 1 100 ? 6.867 2.121 -9.071 1.00 95.94 100 LYS A CA 1
ATOM 719 C C . LYS A 1 100 ? 5.762 1.363 -8.344 1.00 95.94 100 LYS A C 1
ATOM 721 O O . LYS A 1 100 ? 5.469 1.707 -7.197 1.00 95.94 100 LYS A O 1
ATOM 726 N N . LEU A 1 101 ? 5.269 0.264 -8.922 1.00 96.19 101 LEU A N 1
ATOM 727 C CA . LEU A 1 101 ? 4.203 -0.545 -8.328 1.00 96.19 101 LEU A CA 1
ATOM 728 C C . LEU A 1 101 ? 4.588 -1.059 -6.930 1.00 96.19 101 LEU A C 1
ATOM 730 O O . LEU A 1 101 ? 3.886 -0.820 -5.944 1.00 96.19 101 LEU A O 1
ATOM 734 N N . ARG A 1 102 ? 5.774 -1.664 -6.801 1.00 96.06 102 ARG A N 1
ATOM 735 C CA . ARG A 1 102 ? 6.295 -2.175 -5.524 1.00 96.06 102 ARG A CA 1
ATOM 736 C C . ARG A 1 102 ? 6.322 -1.108 -4.424 1.00 96.06 102 ARG A C 1
ATOM 738 O O . ARG A 1 102 ? 6.004 -1.389 -3.266 1.00 96.06 102 ARG A O 1
ATOM 745 N N . ARG A 1 103 ? 6.737 0.117 -4.761 1.00 95.75 103 ARG A N 1
ATOM 746 C CA . ARG A 1 103 ? 6.858 1.228 -3.803 1.00 95.75 103 ARG A CA 1
ATOM 747 C C . ARG A 1 103 ? 5.516 1.845 -3.456 1.00 95.75 103 ARG A C 1
ATOM 749 O O . ARG A 1 103 ? 5.364 2.237 -2.302 1.00 95.75 103 ARG A O 1
ATOM 756 N N . THR A 1 104 ? 4.571 1.894 -4.394 1.00 94.88 104 THR A N 1
ATOM 757 C CA . THR A 1 104 ? 3.194 2.342 -4.144 1.00 94.88 104 THR A CA 1
ATOM 758 C C . THR A 1 104 ? 2.553 1.513 -3.037 1.00 94.88 104 THR A C 1
ATOM 760 O O . THR A 1 104 ? 2.102 2.075 -2.041 1.00 94.88 104 THR A O 1
ATOM 763 N N . TYR A 1 105 ? 2.615 0.183 -3.143 1.00 95.38 105 TYR A N 1
ATOM 764 C CA . TYR A 1 105 ? 2.067 -0.734 -2.134 1.00 95.38 105 TYR A CA 1
ATOM 765 C C . TYR A 1 105 ? 2.995 -0.949 -0.926 1.00 95.38 105 TYR A C 1
ATOM 767 O O . TYR A 1 105 ? 2.605 -1.557 0.069 1.00 95.38 105 TYR A O 1
ATOM 775 N N . GLY A 1 106 ? 4.228 -0.435 -0.973 1.00 94.56 106 GLY A N 1
ATOM 776 C CA . GLY A 1 106 ? 5.175 -0.494 0.142 1.00 94.56 106 GLY A CA 1
ATOM 777 C C . GLY A 1 106 ? 5.673 -1.904 0.473 1.00 94.56 106 GLY A C 1
ATOM 778 O O . GLY A 1 106 ? 6.049 -2.164 1.619 1.00 94.56 106 GLY A O 1
ATOM 779 N N . VAL A 1 107 ? 5.687 -2.808 -0.510 1.00 95.44 107 VAL A N 1
ATOM 780 C CA . VAL A 1 107 ? 6.093 -4.209 -0.337 1.00 95.44 107 VAL A CA 1
ATOM 781 C C . VAL A 1 107 ? 7.582 -4.423 -0.640 1.00 95.44 107 VAL A C 1
ATOM 783 O O . VAL A 1 107 ? 8.227 -3.674 -1.385 1.00 95.44 107 VAL A O 1
ATOM 786 N N . LEU A 1 108 ? 8.174 -5.440 -0.011 1.00 95.06 108 LEU A N 1
ATOM 787 C CA . LEU A 1 108 ? 9.561 -5.831 -0.280 1.00 95.06 108 LEU A CA 1
ATOM 788 C C . LEU A 1 108 ? 9.664 -6.599 -1.600 1.00 95.06 108 LEU A C 1
ATOM 790 O O . LEU A 1 108 ? 8.705 -7.233 -2.019 1.00 95.06 108 LEU A O 1
ATOM 794 N N . GLU A 1 109 ? 10.843 -6.588 -2.222 1.00 95.38 109 GLU A N 1
ATOM 795 C CA . GLU A 1 109 ? 11.077 -7.244 -3.519 1.00 95.38 109 GLU A CA 1
ATOM 796 C C . GLU A 1 109 ? 10.777 -8.749 -3.474 1.00 95.38 109 GLU A C 1
ATOM 798 O O . GLU A 1 109 ? 10.055 -9.256 -4.325 1.00 95.38 109 GLU A O 1
ATOM 803 N N . ARG A 1 110 ? 11.245 -9.448 -2.428 1.00 95.56 110 ARG A N 1
ATOM 804 C CA . ARG A 1 110 ? 10.960 -10.877 -2.229 1.00 95.56 110 ARG A CA 1
ATOM 805 C C . ARG A 1 110 ? 9.457 -11.150 -2.164 1.00 95.56 110 ARG A C 1
ATOM 807 O O . ARG A 1 110 ? 8.972 -12.055 -2.824 1.00 95.56 110 ARG A O 1
ATOM 814 N N . GLN A 1 111 ? 8.729 -10.341 -1.394 1.00 95.38 111 GLN A N 1
ATOM 815 C CA . GLN A 1 111 ? 7.284 -10.489 -1.239 1.00 95.38 111 GLN A CA 1
ATOM 816 C C . GLN A 1 111 ? 6.540 -10.166 -2.541 1.00 95.38 111 GLN A C 1
ATOM 818 O O . GLN A 1 111 ? 5.588 -10.851 -2.892 1.00 95.38 111 GLN A O 1
ATOM 823 N N . PHE A 1 112 ? 6.986 -9.138 -3.262 1.00 97.06 112 PHE A N 1
ATOM 824 C CA . PHE A 1 112 ? 6.426 -8.762 -4.554 1.00 97.06 112 PHE A CA 1
ATOM 825 C C . PHE A 1 112 ? 6.601 -9.876 -5.593 1.00 97.06 112 PHE A C 1
ATOM 827 O O . PHE A 1 112 ? 5.640 -10.222 -6.269 1.00 97.06 112 PHE A O 1
ATOM 834 N N . ARG A 1 113 ? 7.783 -10.508 -5.646 1.00 96.62 113 ARG A N 1
ATOM 835 C CA . ARG A 1 113 ? 8.033 -11.675 -6.504 1.00 96.62 113 ARG A CA 1
ATOM 836 C C . ARG A 1 113 ? 7.095 -12.841 -6.178 1.00 96.62 113 ARG A C 1
ATOM 838 O O . ARG A 1 113 ? 6.578 -13.460 -7.096 1.00 96.62 113 ARG A O 1
ATOM 845 N N . THR A 1 114 ? 6.825 -13.106 -4.898 1.00 96.75 114 THR A N 1
ATOM 846 C CA . THR A 1 114 ? 5.853 -14.138 -4.496 1.00 96.75 114 THR A CA 1
ATOM 847 C C . THR A 1 114 ? 4.434 -13.816 -4.971 1.00 96.75 114 THR A C 1
ATOM 849 O O . THR A 1 114 ? 3.727 -14.714 -5.416 1.00 96.75 114 THR A O 1
ATOM 852 N N . TYR A 1 115 ? 4.005 -12.549 -4.915 1.00 96.75 115 TYR A N 1
ATOM 853 C CA . TYR A 1 115 ? 2.702 -12.160 -5.470 1.00 96.75 115 TYR A CA 1
ATOM 854 C C . TYR A 1 115 ? 2.652 -12.310 -6.986 1.00 96.75 115 TYR A C 1
ATOM 856 O O . TYR A 1 115 ? 1.637 -12.764 -7.496 1.00 96.75 115 TYR A O 1
ATOM 864 N N . PHE A 1 116 ? 3.737 -11.980 -7.688 1.00 97.31 116 PHE A N 1
ATOM 865 C CA . PHE A 1 116 ? 3.830 -12.184 -9.131 1.00 97.31 116 PHE A CA 1
ATOM 866 C C . PHE A 1 116 ? 3.690 -13.664 -9.506 1.00 97.31 116 PHE A C 1
ATOM 868 O O . PHE A 1 116 ? 2.828 -14.001 -10.304 1.00 97.31 116 PHE A O 1
ATOM 875 N N . GLN A 1 117 ? 4.452 -14.549 -8.859 1.00 96.75 117 GLN A N 1
ATOM 876 C CA . GLN A 1 117 ? 4.364 -15.999 -9.089 1.00 96.75 117 GLN A CA 1
ATOM 877 C C . GLN A 1 117 ? 2.961 -16.546 -8.800 1.00 96.75 117 GLN A C 1
ATOM 879 O O . GLN A 1 117 ? 2.449 -17.391 -9.524 1.00 96.75 117 GLN A O 1
ATOM 884 N N . ARG A 1 118 ? 2.306 -16.037 -7.748 1.00 96.56 118 ARG A N 1
ATOM 885 C CA . ARG A 1 118 ? 0.916 -16.397 -7.454 1.00 96.56 118 ARG A CA 1
ATOM 886 C C . ARG A 1 118 ? -0.048 -15.891 -8.529 1.00 96.56 118 ARG A C 1
ATOM 888 O O . ARG A 1 118 ? -0.964 -16.619 -8.874 1.00 96.56 118 ARG A O 1
ATOM 895 N N . ALA A 1 119 ? 0.144 -14.671 -9.030 1.00 96.56 119 ALA A N 1
ATOM 896 C CA . ALA A 1 119 ? -0.689 -14.085 -10.079 1.00 96.56 119 ALA A CA 1
ATOM 897 C C . ALA A 1 119 ? -0.548 -14.816 -11.421 1.00 96.56 119 ALA A C 1
ATOM 899 O O . ALA A 1 119 ? -1.533 -14.943 -12.139 1.00 96.56 119 ALA A O 1
ATOM 900 N N . GLU A 1 120 ? 0.657 -15.291 -11.737 1.00 96.50 120 GLU A N 1
ATOM 901 C CA . GLU A 1 120 ? 0.967 -16.069 -12.942 1.00 96.50 120 GLU A CA 1
ATOM 902 C C . GLU A 1 120 ? 0.281 -17.441 -12.937 1.00 96.50 120 GLU A C 1
ATOM 904 O O . GLU A 1 120 ? -0.192 -17.894 -13.971 1.00 96.50 120 GLU A O 1
ATOM 909 N N . GLY A 1 121 ? 0.161 -18.078 -11.767 1.00 95.06 121 GLY A N 1
ATOM 910 C CA . GLY A 1 121 ? -0.574 -19.338 -11.614 1.00 95.06 121 GLY A CA 1
ATOM 911 C C . GLY A 1 121 ? -2.098 -19.191 -11.510 1.00 95.06 121 GLY A C 1
ATOM 912 O O . GLY A 1 121 ? -2.793 -20.198 -11.388 1.00 95.06 121 GLY A O 1
ATOM 913 N N . MET A 1 122 ? -2.633 -17.967 -11.500 1.00 95.00 122 MET A N 1
ATOM 914 C CA . MET A 1 122 ? -4.077 -17.722 -11.461 1.00 95.00 122 MET A CA 1
ATOM 915 C C . MET A 1 122 ? -4.646 -17.636 -12.884 1.00 95.00 122 MET A C 1
ATOM 917 O O . MET A 1 122 ? -3.993 -17.070 -13.759 1.00 95.00 122 MET A O 1
ATOM 921 N N . PRO A 1 123 ? -5.876 -18.125 -13.126 1.00 94.12 123 PRO A N 1
ATOM 922 C CA . PRO A 1 123 ? -6.522 -17.961 -14.423 1.00 94.12 123 PRO A CA 1
ATOM 923 C C . PRO A 1 123 ? -6.736 -16.473 -14.746 1.00 94.12 123 PRO A C 1
ATOM 925 O O . PRO A 1 123 ? -6.961 -15.655 -13.851 1.00 94.12 123 PRO A O 1
ATOM 928 N N . GLY A 1 124 ? -6.692 -16.124 -16.032 1.00 93.19 124 GLY A N 1
ATOM 929 C CA . GLY A 1 124 ? -6.886 -14.754 -16.515 1.00 93.19 124 GLY A CA 1
ATOM 930 C C . GLY A 1 124 ? -5.582 -13.990 -16.766 1.00 93.19 124 GLY A C 1
ATOM 931 O O . GLY A 1 124 ? -4.518 -14.573 -16.949 1.00 93.19 124 GLY A O 1
ATOM 932 N N . VAL A 1 125 ? -5.675 -12.660 -16.829 1.00 94.62 125 VAL A N 1
ATOM 933 C CA . VAL A 1 125 ? -4.541 -11.790 -17.176 1.00 94.62 125 VAL A CA 1
ATOM 934 C C . VAL A 1 125 ? -3.641 -11.576 -15.956 1.00 94.62 125 VAL A C 1
ATOM 936 O O . VAL A 1 125 ? -4.045 -10.933 -14.984 1.00 94.62 125 VAL A O 1
ATOM 939 N N . THR A 1 126 ? -2.387 -12.034 -16.031 1.00 95.50 126 THR A N 1
ATOM 940 C CA . THR A 1 126 ? -1.391 -11.964 -14.942 1.00 95.50 126 THR A CA 1
ATOM 941 C C . THR A 1 126 ? -1.247 -10.566 -14.337 1.00 95.50 126 THR A C 1
ATOM 943 O O . THR A 1 126 ? -1.170 -10.419 -13.117 1.00 95.50 126 THR A O 1
ATOM 946 N N . GLY A 1 127 ? -1.238 -9.521 -15.172 1.00 93.81 127 GLY A N 1
ATOM 947 C CA . GLY A 1 127 ? -1.147 -8.131 -14.717 1.00 93.81 127 GLY A CA 1
ATOM 948 C C . GLY A 1 127 ? -2.333 -7.706 -13.843 1.00 93.81 127 GLY A C 1
ATOM 949 O O . GLY A 1 127 ? -2.133 -7.150 -12.760 1.00 93.81 127 GLY A O 1
ATOM 950 N N . GLY A 1 128 ? -3.555 -8.039 -14.267 1.00 94.00 128 GLY A N 1
ATOM 951 C CA . GLY A 1 128 ? -4.776 -7.790 -13.497 1.00 94.00 128 GLY A CA 1
ATOM 952 C C . GLY A 1 128 ? -4.794 -8.579 -12.189 1.00 94.00 128 GLY A C 1
ATOM 953 O O . GLY A 1 128 ? -5.041 -8.008 -11.127 1.00 94.00 128 GLY A O 1
ATOM 954 N N . ASN A 1 129 ? -4.414 -9.859 -12.239 1.00 95.56 129 ASN A N 1
ATOM 955 C CA . ASN A 1 129 ? -4.310 -10.719 -11.058 1.00 95.56 129 ASN A CA 1
ATOM 956 C C . ASN A 1 129 ? -3.305 -10.171 -10.032 1.00 95.56 129 ASN A C 1
ATOM 958 O O . ASN A 1 129 ? -3.592 -10.133 -8.834 1.00 95.56 129 ASN A O 1
ATOM 962 N N . LEU A 1 130 ? -2.141 -9.691 -10.483 1.00 96.06 130 LEU A N 1
ATOM 963 C CA . LEU A 1 130 ? -1.133 -9.081 -9.614 1.00 96.06 130 LEU A CA 1
ATOM 964 C C . LEU A 1 130 ? -1.682 -7.841 -8.902 1.00 96.06 130 LEU A C 1
ATOM 966 O O . LEU A 1 130 ? -1.489 -7.691 -7.692 1.00 96.06 130 LEU A O 1
ATOM 970 N N . LEU A 1 131 ? -2.348 -6.954 -9.643 1.00 95.94 131 LEU A N 1
ATOM 971 C CA . LEU A 1 131 ? -2.957 -5.755 -9.074 1.00 95.94 131 LEU A CA 1
ATOM 972 C C . LEU A 1 131 ? -4.058 -6.121 -8.077 1.00 95.94 131 LEU A C 1
ATOM 974 O O . LEU A 1 131 ? -4.052 -5.588 -6.970 1.00 95.94 131 LEU A O 1
ATOM 978 N N . GLY A 1 132 ? -4.911 -7.093 -8.406 1.00 95.44 132 GLY A N 1
ATOM 979 C CA . GLY A 1 132 ? -5.935 -7.603 -7.497 1.00 95.44 132 GLY A CA 1
ATOM 980 C C . GLY A 1 132 ? -5.353 -8.145 -6.192 1.00 95.44 132 GLY A C 1
ATOM 981 O O . GLY A 1 132 ? -5.777 -7.742 -5.110 1.00 95.44 132 GLY A O 1
ATOM 982 N N . LEU A 1 133 ? -4.306 -8.974 -6.261 1.00 95.88 133 LEU A N 1
ATOM 983 C CA . LEU A 1 133 ? -3.629 -9.497 -5.069 1.00 95.88 133 LEU A CA 1
ATOM 984 C C . LEU A 1 133 ? -3.023 -8.388 -4.199 1.00 95.88 133 LEU A C 1
ATOM 986 O O . LEU A 1 133 ? -3.074 -8.476 -2.972 1.00 95.88 133 LEU A O 1
ATOM 990 N N . LEU A 1 134 ? -2.417 -7.364 -4.804 1.00 96.19 134 LEU A N 1
ATOM 991 C CA . LEU A 1 134 ? -1.834 -6.243 -4.061 1.00 96.19 134 LEU A CA 1
ATOM 992 C C . LEU A 1 134 ? -2.909 -5.353 -3.434 1.00 96.19 134 LEU A C 1
ATOM 994 O O . LEU A 1 134 ? -2.721 -4.856 -2.319 1.00 96.19 134 LEU A O 1
ATOM 998 N N . GLU A 1 135 ? -4.024 -5.178 -4.132 1.00 95.44 135 GLU A N 1
ATOM 999 C CA . GLU A 1 135 ? -5.116 -4.316 -3.716 1.00 95.44 135 GLU A CA 1
ATOM 1000 C C . GLU A 1 135 ? -5.941 -4.955 -2.580 1.00 95.44 135 GLU A C 1
ATOM 1002 O O . GLU A 1 135 ? -6.243 -4.269 -1.600 1.00 95.44 135 GLU A O 1
ATOM 1007 N N . CYS A 1 136 ? -6.164 -6.277 -2.619 1.00 95.94 136 CYS A N 1
ATOM 1008 C CA . CYS A 1 136 ? -6.858 -7.064 -1.585 1.00 95.94 136 CYS A CA 1
ATOM 1009 C C . CYS A 1 136 ? -6.040 -7.306 -0.300 1.00 95.94 136 CYS A C 1
ATOM 1011 O O . CYS A 1 136 ? -6.497 -8.000 0.612 1.00 95.94 136 CYS A O 1
ATOM 1013 N N . ARG A 1 137 ? -4.822 -6.767 -0.182 1.00 96.94 137 ARG A N 1
ATOM 1014 C CA . ARG A 1 137 ? -4.050 -6.851 1.067 1.00 96.94 137 ARG A CA 1
ATOM 1015 C C . ARG A 1 137 ? -4.724 -6.052 2.177 1.00 96.94 137 ARG A C 1
ATOM 1017 O O . ARG A 1 137 ? -5.063 -4.889 1.971 1.00 96.94 137 ARG A O 1
ATOM 1024 N N . LEU A 1 138 ? -4.781 -6.608 3.387 1.00 97.00 138 LEU A N 1
ATOM 1025 C CA . LEU A 1 138 ? -5.398 -5.966 4.552 1.00 97.00 138 LEU A CA 1
ATOM 1026 C C . LEU A 1 138 ? -4.895 -4.530 4.786 1.00 97.00 138 LEU A C 1
ATOM 1028 O O . LEU A 1 138 ? -5.703 -3.626 4.982 1.00 97.00 138 LEU A O 1
ATOM 1032 N N . ASP A 1 139 ? -3.577 -4.291 4.731 1.00 96.19 139 ASP A N 1
ATOM 1033 C CA . ASP A 1 139 ? -3.035 -2.935 4.905 1.00 96.19 139 ASP A CA 1
ATOM 1034 C C . ASP A 1 139 ? -3.463 -1.955 3.808 1.00 96.19 139 ASP A C 1
ATOM 1036 O O . ASP A 1 139 ? -3.650 -0.769 4.080 1.00 96.19 139 ASP A O 1
ATOM 1040 N N . ASN A 1 140 ? -3.645 -2.434 2.581 1.00 95.69 140 ASN A N 1
ATOM 1041 C CA . ASN A 1 140 ? -4.122 -1.607 1.486 1.00 95.69 140 ASN A CA 1
ATOM 1042 C C . ASN A 1 140 ? -5.630 -1.336 1.590 1.00 95.69 140 ASN A C 1
ATOM 1044 O O . ASN A 1 140 ? -6.036 -0.184 1.455 1.00 95.69 140 ASN A O 1
ATOM 1048 N N . VAL A 1 141 ? -6.439 -2.342 1.932 1.00 95.75 141 VAL A N 1
ATOM 1049 C CA . VAL A 1 141 ? -7.894 -2.173 2.088 1.00 95.75 141 VAL A CA 1
ATOM 1050 C C . VAL A 1 141 ? -8.221 -1.154 3.182 1.00 95.75 141 VAL A C 1
ATOM 1052 O O . VAL A 1 141 ? -9.042 -0.269 2.972 1.00 95.75 141 VAL A O 1
ATOM 1055 N N . ILE A 1 142 ? -7.513 -1.176 4.316 1.00 94.94 142 ILE A N 1
ATOM 1056 C CA . ILE A 1 142 ? -7.680 -0.172 5.388 1.00 94.94 142 ILE A CA 1
ATOM 1057 C C . ILE A 1 142 ? -7.367 1.249 4.896 1.00 94.94 142 ILE A C 1
ATOM 1059 O O . ILE A 1 142 ? -8.016 2.214 5.302 1.00 94.94 142 ILE A O 1
ATOM 1063 N N . PHE A 1 143 ? -6.352 1.394 4.040 1.00 93.94 143 PHE A N 1
ATOM 1064 C CA . PHE A 1 143 ? -6.023 2.680 3.431 1.00 93.94 143 PHE A CA 1
ATOM 1065 C C . PHE A 1 143 ? -7.114 3.143 2.455 1.00 93.94 143 PHE A C 1
ATOM 1067 O O . PHE A 1 143 ? -7.465 4.323 2.472 1.00 93.94 143 PHE A O 1
ATOM 1074 N N . ARG A 1 144 ? -7.667 2.230 1.646 1.00 92.69 144 ARG A N 1
ATOM 1075 C CA . ARG A 1 144 ? -8.757 2.518 0.701 1.00 92.69 144 ARG A CA 1
ATOM 1076 C C . ARG A 1 144 ? -10.076 2.852 1.389 1.00 92.69 144 ARG A C 1
ATOM 1078 O O . ARG A 1 144 ? -10.739 3.785 0.967 1.00 92.69 144 ARG A O 1
ATOM 1085 N N . LEU A 1 145 ? -10.381 2.198 2.509 1.00 92.25 145 LEU A N 1
ATOM 1086 C CA . LEU A 1 145 ? -11.520 2.522 3.376 1.00 92.25 145 LEU A CA 1
ATOM 1087 C C . LEU A 1 145 ? -11.434 3.914 4.025 1.00 92.25 145 LEU A C 1
ATOM 1089 O O . LEU A 1 145 ? -12.362 4.326 4.713 1.00 92.25 145 LEU A O 1
ATOM 1093 N N . GLY A 1 146 ? -10.309 4.624 3.891 1.00 90.00 146 GLY A N 1
ATOM 1094 C CA . GLY A 1 146 ? -10.131 5.939 4.505 1.00 90.00 146 GLY A CA 1
ATOM 1095 C C . GLY A 1 146 ? -9.930 5.900 6.024 1.00 90.00 146 GLY A C 1
ATOM 1096 O O . GLY A 1 146 ? -9.851 6.949 6.649 1.00 90.00 146 GLY A O 1
ATOM 1097 N N . ILE A 1 147 ? -9.776 4.715 6.627 1.00 91.62 147 ILE A N 1
ATOM 1098 C CA . ILE A 1 147 ? -9.466 4.554 8.061 1.00 91.62 147 ILE A CA 1
ATOM 1099 C C . ILE A 1 147 ? -8.022 4.998 8.357 1.00 91.62 147 ILE A C 1
ATOM 1101 O O . ILE A 1 147 ? -7.683 5.384 9.475 1.00 91.62 147 ILE A O 1
ATOM 1105 N N . ALA A 1 148 ? -7.147 4.963 7.348 1.00 92.56 148 ALA A N 1
ATOM 1106 C CA . ALA A 1 148 ? -5.763 5.394 7.463 1.00 92.56 148 ALA A CA 1
ATOM 1107 C C . ALA A 1 148 ? -5.393 6.474 6.440 1.00 92.56 148 ALA A C 1
ATOM 1109 O O . ALA A 1 148 ? -5.562 6.318 5.231 1.00 92.56 148 ALA A O 1
ATOM 1110 N N . ALA A 1 149 ? -4.716 7.523 6.913 1.00 90.81 149 ALA A N 1
ATOM 1111 C CA . ALA A 1 149 ? -4.206 8.589 6.051 1.00 90.81 149 ALA A CA 1
ATOM 1112 C C . ALA A 1 149 ? -3.225 8.112 4.957 1.00 90.81 149 ALA A C 1
ATOM 1114 O O . ALA A 1 149 ? -3.167 8.715 3.888 1.00 90.81 149 ALA A O 1
ATOM 1115 N N . SER A 1 150 ? -2.438 7.053 5.191 1.00 92.75 150 SER A N 1
ATOM 1116 C CA . SER A 1 150 ? -1.464 6.517 4.222 1.00 92.75 150 SER A CA 1
ATOM 1117 C C . SER A 1 150 ? -1.267 5.007 4.379 1.00 92.75 150 SER A C 1
ATOM 1119 O O . SER A 1 150 ? -1.450 4.478 5.473 1.00 92.75 150 SER A O 1
ATOM 1121 N N . ARG A 1 151 ? -0.807 4.312 3.329 1.00 94.38 151 ARG A N 1
ATOM 1122 C CA . ARG A 1 151 ? -0.503 2.864 3.382 1.00 94.38 151 ARG A CA 1
ATOM 1123 C C . ARG A 1 151 ? 0.455 2.469 4.525 1.00 94.38 151 ARG A C 1
ATOM 1125 O O . ARG A 1 151 ? 0.179 1.501 5.228 1.00 94.38 151 ARG A O 1
ATOM 1132 N N . PRO A 1 152 ? 1.544 3.217 4.814 1.00 94.75 152 PRO A N 1
ATOM 1133 C CA . PRO A 1 152 ? 2.388 2.912 5.972 1.00 94.75 152 PRO A CA 1
ATOM 1134 C C . PRO A 1 152 ? 1.682 3.099 7.322 1.00 94.75 152 PRO A C 1
ATOM 1136 O O . PRO A 1 152 ? 1.985 2.364 8.255 1.00 94.75 152 PRO A O 1
ATOM 1139 N N . HIS A 1 153 ? 0.752 4.056 7.421 1.00 94.25 153 HIS A N 1
ATOM 1140 C CA . HIS A 1 153 ? -0.075 4.229 8.617 1.00 94.25 153 HIS A CA 1
ATOM 1141 C C . HIS A 1 153 ? -1.050 3.050 8.777 1.00 94.25 153 HIS A C 1
ATOM 1143 O O . HIS A 1 153 ? -1.106 2.455 9.848 1.00 94.25 153 HIS A O 1
ATOM 1149 N N . ALA A 1 154 ? -1.717 2.626 7.700 1.00 95.25 154 ALA A N 1
ATOM 1150 C CA . ALA A 1 154 ? -2.583 1.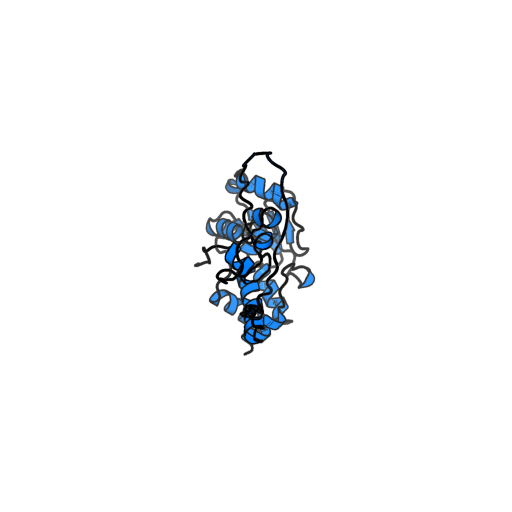447 7.713 1.00 95.25 154 ALA A CA 1
ATOM 1151 C C . ALA A 1 154 ? -1.838 0.194 8.196 1.00 95.25 154 ALA A C 1
ATOM 1153 O O . ALA A 1 154 ? -2.306 -0.534 9.068 1.00 95.25 154 ALA A O 1
ATOM 1154 N N . ARG A 1 155 ? -0.611 -0.007 7.705 1.00 95.44 155 ARG A N 1
ATOM 1155 C CA . ARG A 1 155 ? 0.259 -1.092 8.161 1.00 95.44 155 ARG A CA 1
ATOM 1156 C C . ARG A 1 155 ? 0.542 -1.024 9.662 1.00 95.44 155 ARG A C 1
ATOM 1158 O O . ARG A 1 155 ? 0.519 -2.063 10.316 1.00 95.44 155 ARG A O 1
ATOM 1165 N N . GLN A 1 156 ? 0.811 0.169 10.195 1.00 94.81 156 GLN A N 1
ATOM 1166 C CA . GLN A 1 156 ? 1.045 0.369 11.625 1.00 94.81 156 GLN A CA 1
ATOM 1167 C C . GLN A 1 156 ? -0.189 -0.024 12.445 1.00 94.81 156 GLN A C 1
ATOM 1169 O O . GLN A 1 156 ? -0.049 -0.794 13.397 1.00 94.81 156 GLN A O 1
ATOM 1174 N N . LEU A 1 157 ? -1.383 0.413 12.020 1.00 94.81 157 LEU A N 1
ATOM 1175 C CA . LEU A 1 157 ? -2.654 0.048 12.655 1.00 94.81 157 LEU A CA 1
ATOM 1176 C C . LEU A 1 157 ? -2.839 -1.470 12.738 1.00 94.81 157 LEU A C 1
ATOM 1178 O O . LEU A 1 157 ? -3.183 -1.993 13.799 1.00 94.81 157 LEU A O 1
ATOM 1182 N N . VAL A 1 158 ? -2.543 -2.184 11.649 1.00 96.44 158 VAL A N 1
ATOM 1183 C CA . VAL A 1 158 ? -2.585 -3.652 11.631 1.00 96.44 158 VAL A CA 1
ATOM 1184 C C . VAL A 1 158 ? -1.556 -4.230 12.598 1.00 96.44 158 VAL A C 1
ATOM 1186 O O . VAL A 1 158 ? -1.916 -4.976 13.502 1.00 96.44 158 VAL A O 1
ATOM 1189 N N . THR A 1 159 ? -0.275 -3.864 12.477 1.00 96.12 159 THR A N 1
ATOM 1190 C CA . THR A 1 159 ? 0.787 -4.449 13.318 1.00 96.12 159 THR A CA 1
ATOM 1191 C C . THR A 1 159 ? 0.567 -4.227 14.815 1.00 96.12 159 THR A C 1
ATOM 1193 O O . THR A 1 159 ? 0.930 -5.083 15.617 1.00 96.12 159 THR A O 1
ATOM 1196 N N . HIS A 1 160 ? -0.068 -3.114 15.189 1.00 94.81 160 HIS A N 1
ATOM 1197 C CA . HIS A 1 160 ? -0.393 -2.770 16.574 1.00 94.81 160 HIS A CA 1
ATOM 1198 C C . HIS A 1 160 ? -1.734 -3.361 17.053 1.00 94.81 160 HIS A C 1
ATOM 1200 O O . HIS A 1 160 ? -2.182 -3.056 18.155 1.00 94.81 160 HIS A O 1
ATOM 1206 N N . ARG A 1 161 ? -2.366 -4.248 16.269 1.00 95.06 161 ARG A N 1
ATOM 1207 C CA . ARG A 1 161 ? -3.616 -4.952 16.621 1.00 95.06 161 ARG A CA 1
ATOM 1208 C C . ARG A 1 161 ? -4.814 -4.017 16.837 1.00 95.06 161 ARG A C 1
ATOM 1210 O O . ARG A 1 161 ? -5.655 -4.267 17.706 1.00 95.06 161 ARG A O 1
ATOM 1217 N N . HIS A 1 162 ? -4.911 -2.947 16.049 1.00 95.00 162 HIS A N 1
ATOM 1218 C CA . HIS A 1 162 ? -6.067 -2.042 16.078 1.00 95.00 162 HIS A CA 1
ATOM 1219 C C . HIS A 1 162 ? -7.219 -2.496 15.175 1.00 95.00 162 HIS A C 1
ATOM 1221 O O . HIS A 1 162 ? -8.316 -1.955 15.279 1.00 95.00 162 HIS A O 1
ATOM 1227 N N . VAL A 1 163 ? -6.993 -3.497 14.325 1.00 96.31 163 VAL A N 1
ATOM 1228 C CA . VAL A 1 163 ? -7.947 -3.951 13.309 1.00 96.31 163 VAL A CA 1
ATOM 1229 C C . VAL A 1 163 ? -8.407 -5.373 13.602 1.00 96.31 163 VAL A C 1
ATOM 1231 O O . VAL A 1 163 ? -7.631 -6.209 14.077 1.00 96.31 163 VAL A O 1
ATOM 1234 N N . ARG A 1 164 ? -9.674 -5.646 13.302 1.00 96.56 164 ARG A N 1
ATOM 1235 C CA . ARG A 1 164 ? -10.246 -6.988 13.278 1.00 96.56 164 ARG A CA 1
ATOM 1236 C C . ARG A 1 164 ? -10.776 -7.303 11.882 1.00 96.56 164 ARG A C 1
ATOM 1238 O O . ARG A 1 164 ? -11.266 -6.416 11.187 1.00 96.56 164 ARG A O 1
ATOM 1245 N N . VAL A 1 165 ? -10.667 -8.569 11.502 1.00 96.88 165 VAL A N 1
ATOM 1246 C CA . VAL A 1 165 ? -11.253 -9.138 10.284 1.00 96.88 165 VAL A CA 1
ATOM 1247 C C . VAL A 1 165 ? -12.212 -10.230 10.736 1.00 96.88 165 VAL A C 1
ATOM 1249 O O . VAL A 1 165 ? -11.811 -11.118 11.492 1.00 96.88 165 VAL A O 1
ATOM 1252 N N . ASN A 1 166 ? -13.483 -10.132 10.348 1.00 95.62 166 ASN A N 1
ATOM 1253 C CA . ASN A 1 166 ? -14.549 -11.055 10.754 1.00 95.62 166 ASN A CA 1
ATOM 1254 C C . ASN A 1 166 ? -14.585 -11.270 12.286 1.00 95.62 166 ASN A C 1
ATOM 1256 O O . ASN A 1 166 ? -14.641 -12.392 12.783 1.00 95.62 166 ASN A O 1
ATOM 1260 N N . GLY A 1 167 ? -14.442 -10.180 13.052 1.00 93.44 167 GLY A N 1
ATOM 1261 C CA . GLY A 1 167 ? -14.428 -10.180 14.522 1.00 93.44 167 GLY A CA 1
ATOM 1262 C C . GLY A 1 167 ? -13.111 -10.625 15.178 1.00 93.44 167 GLY A C 1
ATOM 1263 O O . GLY A 1 167 ? -12.878 -10.333 16.357 1.00 93.44 167 GLY A O 1
ATOM 1264 N N . ARG A 1 168 ? -12.190 -11.261 14.443 1.00 95.00 168 ARG A N 1
ATOM 1265 C CA . ARG A 1 168 ? -10.899 -11.741 14.971 1.00 95.00 168 ARG A CA 1
ATOM 1266 C C . ARG A 1 168 ? -9.805 -10.674 14.838 1.00 95.00 168 ARG A C 1
ATOM 1268 O O . ARG A 1 168 ? -9.733 -10.011 13.806 1.00 95.00 168 ARG A O 1
ATOM 1275 N N . PRO A 1 169 ? -8.932 -10.478 15.846 1.00 95.38 169 PRO A N 1
ATOM 1276 C CA . PRO A 1 169 ? -7.841 -9.508 15.752 1.00 95.38 169 PRO A CA 1
ATOM 1277 C C . PRO A 1 169 ? -6.853 -9.908 14.651 1.00 95.38 169 PRO A C 1
ATOM 1279 O O . PRO A 1 169 ? -6.342 -11.025 14.647 1.00 95.38 169 PRO A O 1
ATOM 1282 N N . ALA A 1 170 ? -6.549 -8.978 13.747 1.00 95.31 170 ALA A N 1
ATOM 1283 C CA . ALA A 1 170 ? -5.640 -9.204 12.631 1.00 95.31 170 ALA A CA 1
ATOM 1284 C C . ALA A 1 170 ? -4.397 -8.324 12.785 1.00 95.31 170 ALA A C 1
ATOM 1286 O O . ALA A 1 170 ? -4.486 -7.097 12.812 1.00 95.31 170 ALA A O 1
ATOM 1287 N N . ASN A 1 171 ? -3.226 -8.956 12.896 1.00 96.12 171 ASN A N 1
ATOM 1288 C CA . ASN A 1 171 ? -1.948 -8.272 13.117 1.00 96.12 171 ASN A CA 1
ATOM 1289 C C . ASN A 1 171 ? -0.930 -8.457 11.987 1.00 96.12 171 ASN A C 1
ATOM 1291 O O . ASN A 1 171 ? 0.205 -7.984 12.088 1.00 96.12 171 ASN A O 1
ATOM 1295 N N . VAL A 1 172 ? -1.334 -9.128 10.908 1.00 96.31 172 VAL A N 1
ATOM 1296 C CA . VAL A 1 172 ? -0.494 -9.423 9.748 1.00 96.31 172 VAL A CA 1
ATOM 1297 C C . VAL A 1 172 ? -0.964 -8.581 8.554 1.00 96.31 172 VAL A C 1
ATOM 1299 O O . VAL A 1 172 ? -2.003 -8.867 7.967 1.00 96.31 172 VAL A O 1
ATOM 1302 N N . PRO A 1 173 ? -0.197 -7.556 8.138 1.00 96.75 173 PRO A N 1
ATOM 1303 C CA . PRO A 1 173 ? -0.563 -6.675 7.021 1.00 96.75 173 PRO A CA 1
ATOM 1304 C C . PRO A 1 173 ? -0.740 -7.366 5.667 1.00 96.75 173 PRO A C 1
ATOM 1306 O O . PRO A 1 173 ? -1.351 -6.808 4.766 1.00 96.75 173 PRO A O 1
ATOM 1309 N N . SER A 1 174 ? -0.121 -8.533 5.483 1.00 96.12 174 SER A N 1
ATOM 1310 C CA . SER A 1 174 ? -0.105 -9.270 4.217 1.00 96.12 174 SER A CA 1
ATOM 1311 C C . SER A 1 174 ? -1.252 -10.262 4.053 1.00 96.12 174 SER A C 1
ATOM 1313 O O . SER A 1 174 ? -1.233 -11.000 3.071 1.00 96.12 174 SER A O 1
ATOM 1315 N N . ILE A 1 175 ? -2.192 -10.319 5.003 1.00 96.06 175 ILE A N 1
ATOM 1316 C CA . ILE A 1 175 ? -3.425 -11.100 4.853 1.00 96.06 175 ILE A CA 1
ATOM 1317 C C . ILE A 1 175 ? -4.128 -10.624 3.580 1.00 96.06 175 ILE A C 1
ATOM 1319 O O . ILE A 1 175 ? -4.279 -9.418 3.378 1.00 96.06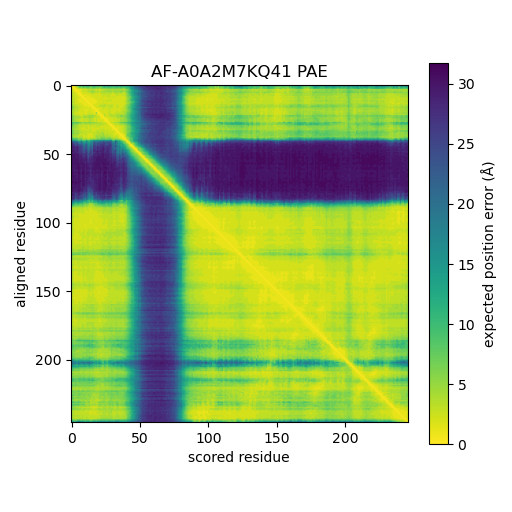 175 ILE A O 1
ATOM 1323 N N . LEU A 1 176 ? -4.502 -11.571 2.724 1.00 96.56 176 LEU A N 1
ATOM 1324 C CA . LEU A 1 176 ? -5.328 -11.311 1.553 1.00 96.56 176 LEU A CA 1
ATOM 1325 C C . LEU A 1 176 ? -6.782 -11.486 1.962 1.00 96.56 176 LEU A C 1
ATOM 1327 O O . LEU A 1 176 ? -7.132 -12.522 2.525 1.00 96.56 176 LEU A O 1
ATOM 1331 N N . LEU A 1 177 ? -7.582 -10.460 1.710 1.00 96.56 177 LEU A N 1
ATOM 1332 C CA . LEU A 1 177 ? -9.007 -10.483 1.988 1.00 96.56 177 LEU A CA 1
ATOM 1333 C C . LEU A 1 177 ? -9.760 -11.086 0.811 1.00 96.56 177 LEU A C 1
ATOM 1335 O O . LEU A 1 177 ? -9.406 -10.857 -0.348 1.00 96.56 177 LEU A O 1
ATOM 1339 N N . SER A 1 178 ? -10.791 -11.851 1.136 1.00 95.12 178 SER A N 1
ATOM 1340 C CA . SER A 1 178 ? -11.708 -12.444 0.171 1.00 95.12 178 SER A CA 1
ATOM 1341 C C . SER A 1 178 ? -12.980 -11.599 0.061 1.00 95.12 178 SER A C 1
ATOM 1343 O O . SER A 1 178 ? -13.318 -10.864 0.997 1.00 95.12 178 SER A O 1
ATOM 1345 N N . PRO A 1 179 ? -13.714 -11.696 -1.060 1.00 96.56 179 PRO A N 1
ATOM 1346 C CA . PRO A 1 179 ? -15.056 -11.137 -1.153 1.00 96.56 179 PRO A CA 1
ATOM 1347 C C . PRO A 1 179 ? -15.924 -11.602 0.021 1.00 96.56 179 PRO A C 1
ATOM 1349 O O . PRO A 1 179 ? -15.929 -12.777 0.380 1.00 96.56 179 PRO A O 1
ATOM 1352 N N . GLY A 1 180 ? -16.638 -10.668 0.637 1.00 95.31 180 GLY A N 1
ATOM 1353 C CA . GLY A 1 180 ? -17.473 -10.900 1.809 1.00 95.31 180 GLY A CA 1
ATOM 1354 C C . GLY A 1 180 ? -16.817 -10.565 3.149 1.00 95.31 180 GLY A C 1
ATOM 1355 O O . GLY A 1 180 ? -17.562 -10.332 4.102 1.00 95.31 180 GLY A O 1
ATOM 1356 N N . ASP A 1 181 ? -15.484 -10.467 3.226 1.00 97.31 181 ASP A N 1
ATOM 1357 C CA . ASP A 1 181 ? -14.778 -10.174 4.477 1.00 97.31 181 ASP A CA 1
ATOM 1358 C C . ASP A 1 181 ? -15.154 -8.798 5.043 1.00 97.31 181 ASP A C 1
ATOM 1360 O O . ASP A 1 181 ? -15.138 -7.779 4.342 1.00 97.31 181 ASP A O 1
ATOM 1364 N N . ARG A 1 182 ? -15.443 -8.763 6.350 1.00 96.38 182 ARG A N 1
ATOM 1365 C CA . ARG A 1 182 ? -15.750 -7.545 7.106 1.00 96.38 182 ARG A CA 1
ATOM 1366 C C . ARG A 1 182 ? -14.542 -7.102 7.919 1.00 96.38 182 ARG A C 1
ATOM 1368 O O . ARG A 1 182 ? -13.981 -7.867 8.704 1.00 96.38 182 ARG A O 1
ATOM 1375 N N . ILE A 1 183 ? -14.182 -5.834 7.781 1.00 96.88 183 ILE A N 1
ATOM 1376 C CA . ILE A 1 183 ? -13.055 -5.201 8.464 1.00 96.88 183 ILE A CA 1
ATOM 1377 C C . ILE A 1 183 ? -13.612 -4.172 9.437 1.00 96.88 183 ILE A C 1
ATOM 1379 O O . ILE A 1 183 ? -14.488 -3.382 9.091 1.00 96.88 183 ILE A O 1
ATOM 1383 N N . GLU A 1 184 ? -13.090 -4.155 10.656 1.00 95.50 184 GLU A N 1
ATOM 1384 C CA . GLU A 1 184 ? -13.519 -3.202 11.675 1.00 95.50 184 GLU A CA 1
ATOM 1385 C C . GLU A 1 184 ? -12.347 -2.700 12.521 1.00 95.50 184 GLU A C 1
ATOM 1387 O O . GLU A 1 184 ? -11.395 -3.428 12.827 1.00 95.50 184 GLU A O 1
ATOM 1392 N N . LEU A 1 185 ? -12.435 -1.440 12.943 1.00 94.88 185 LEU A N 1
ATOM 1393 C CA . LEU A 1 185 ? -11.519 -0.871 13.920 1.00 94.88 185 LEU A CA 1
ATOM 1394 C C . LEU A 1 185 ? -11.963 -1.225 15.348 1.00 94.88 185 LEU A C 1
ATOM 1396 O O . LEU A 1 185 ? -13.144 -1.122 15.701 1.00 94.88 185 LEU A O 1
ATOM 1400 N N . LYS A 1 186 ? -11.004 -1.603 16.199 1.00 94.00 186 LYS A N 1
ATOM 1401 C CA . LYS A 1 186 ? -11.218 -1.898 17.623 1.00 94.00 186 LYS A CA 1
ATOM 1402 C C . LYS A 1 186 ? -11.827 -0.690 18.342 1.00 94.00 186 LYS A C 1
ATOM 1404 O O . LYS A 1 186 ? -11.351 0.425 18.163 1.00 94.00 186 LYS A O 1
ATOM 1409 N N . SER A 1 187 ? -12.799 -0.923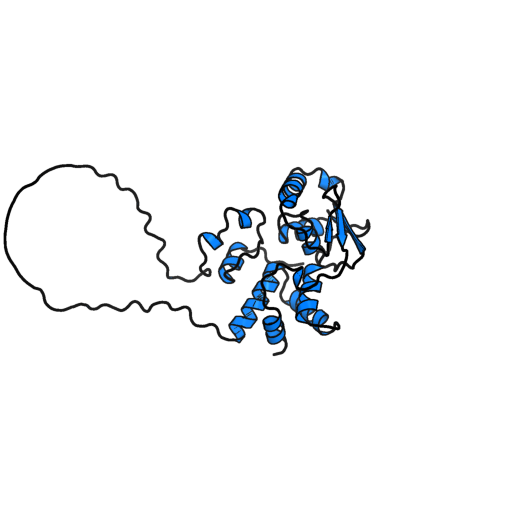 19.226 1.00 89.50 187 SER A N 1
ATOM 1410 C CA . SER A 1 187 ? -13.520 0.122 19.980 1.00 89.50 187 SER A CA 1
ATOM 1411 C C . SER A 1 187 ? -12.602 1.163 20.633 1.00 89.50 187 SER A C 1
ATOM 1413 O O . SER A 1 187 ? -12.752 2.349 20.374 1.00 89.50 187 SER A O 1
ATOM 1415 N N . LYS A 1 188 ? -11.575 0.728 21.379 1.00 90.25 188 LYS A N 1
ATOM 1416 C CA . LYS A 1 188 ? -10.596 1.627 22.031 1.00 90.25 188 LYS A CA 1
ATOM 1417 C C . LYS A 1 188 ? -9.849 2.548 21.057 1.00 90.25 188 LYS A C 1
ATOM 1419 O O . LYS A 1 188 ? -9.416 3.627 21.437 1.00 90.25 188 LYS A O 1
ATOM 1424 N N . SER A 1 189 ? -9.666 2.113 19.814 1.00 90.12 189 SER A N 1
ATOM 1425 C CA . SER A 1 189 ? -8.991 2.903 18.783 1.00 90.12 189 SER A CA 1
ATOM 1426 C C . SER A 1 189 ? -9.915 3.930 18.133 1.00 90.12 189 SER A C 1
ATOM 1428 O O . SER A 1 189 ? -9.412 4.901 17.579 1.00 90.12 189 SER A O 1
ATOM 1430 N N . ARG A 1 190 ? -11.242 3.756 18.227 1.00 89.31 190 ARG A N 1
ATOM 1431 C CA . ARG A 1 190 ? -12.237 4.696 17.681 1.00 89.31 190 ARG A CA 1
ATOM 1432 C C . ARG A 1 190 ? -12.257 6.023 18.437 1.00 89.31 190 ARG A C 1
ATOM 1434 O O . ARG A 1 190 ? -12.520 7.054 17.840 1.00 89.31 190 ARG A O 1
ATOM 1441 N N . THR A 1 191 ? -11.931 6.000 19.728 1.00 89.38 191 THR A N 1
ATOM 1442 C CA . THR A 1 191 ? -11.914 7.187 20.599 1.00 89.38 191 THR A CA 1
ATOM 1443 C C . THR A 1 191 ? -10.702 8.093 20.359 1.00 89.38 191 THR A C 1
ATOM 1445 O O . THR A 1 191 ? -10.660 9.212 20.855 1.00 89.38 191 THR A O 1
ATOM 1448 N N . SER A 1 192 ? -9.685 7.631 19.624 1.00 89.50 192 SER A N 1
ATOM 1449 C CA . SER A 1 192 ? -8.478 8.428 19.405 1.00 89.50 192 SER A CA 1
ATOM 1450 C C . SER A 1 192 ? -8.785 9.660 18.538 1.00 89.50 192 SER A C 1
ATOM 1452 O O . SER A 1 192 ? -9.256 9.482 17.411 1.00 89.50 192 SER A O 1
ATOM 1454 N N . PRO A 1 193 ? -8.440 10.887 18.984 1.00 89.25 193 PRO A N 1
ATOM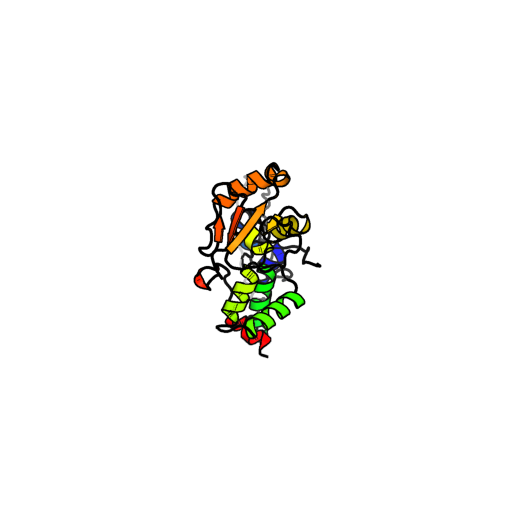 1455 C CA . PRO A 1 193 ? -8.649 12.107 18.199 1.00 89.25 193 PRO A CA 1
ATOM 1456 C C . PRO A 1 193 ? -8.016 12.034 16.805 1.00 89.25 193 PRO A C 1
ATOM 1458 O O . PRO A 1 193 ? -8.605 12.460 15.819 1.00 89.25 193 PRO A O 1
ATOM 1461 N N . PHE A 1 194 ? -6.846 11.396 16.714 1.00 87.75 194 PHE A N 1
ATOM 1462 C CA . PHE A 1 194 ? -6.125 11.202 15.459 1.00 87.75 194 PHE A CA 1
ATOM 1463 C C . PHE A 1 194 ? -6.891 10.329 14.454 1.00 87.75 194 PHE A C 1
ATOM 1465 O O . PHE A 1 194 ? -6.877 10.591 13.255 1.00 87.75 194 PHE A O 1
ATOM 1472 N N . VAL A 1 195 ? -7.568 9.279 14.927 1.00 87.81 195 VAL A N 1
ATOM 1473 C CA . VAL A 1 195 ? -8.376 8.406 14.061 1.00 87.81 195 VAL A CA 1
ATOM 1474 C C . VAL A 1 195 ? -9.633 9.137 13.593 1.00 87.81 195 VAL A C 1
ATOM 1476 O O . VAL A 1 195 ? -9.992 9.028 12.422 1.00 87.81 195 VAL A O 1
ATOM 1479 N N . LEU A 1 196 ? -10.271 9.901 14.482 1.00 88.62 196 LEU A N 1
ATOM 1480 C CA . LEU A 1 196 ? -11.457 10.695 14.157 1.00 88.62 196 LEU A CA 1
ATOM 1481 C C . LEU A 1 196 ? -11.159 11.742 13.077 1.00 88.62 196 LEU A C 1
ATOM 1483 O O . LEU A 1 196 ? -11.890 11.819 12.092 1.00 88.62 196 LEU A O 1
ATOM 1487 N N . GLU A 1 197 ? -10.049 12.471 13.205 1.00 89.00 197 GLU A N 1
ATOM 1488 C CA . GLU A 1 197 ? -9.605 13.450 12.206 1.00 89.00 197 GLU A CA 1
ATOM 1489 C C . GLU A 1 197 ? -9.374 12.798 10.833 1.00 89.00 197 GLU A C 1
ATOM 1491 O O . GLU A 1 197 ? -9.813 13.311 9.803 1.00 89.00 197 GLU A O 1
ATOM 1496 N N . ILE A 1 198 ? -8.724 11.630 10.806 1.00 88.06 198 ILE A N 1
ATOM 1497 C CA . ILE A 1 198 ? -8.465 10.891 9.564 1.00 88.06 198 ILE A CA 1
ATOM 1498 C C . ILE A 1 198 ? -9.755 10.408 8.916 1.00 88.06 198 ILE A C 1
ATOM 1500 O O . ILE A 1 198 ? -9.863 10.419 7.696 1.00 88.06 198 ILE A O 1
ATOM 1504 N N . ILE A 1 199 ? -10.730 9.972 9.707 1.00 85.88 199 ILE A N 1
ATOM 1505 C CA . ILE A 1 199 ? -12.016 9.519 9.181 1.00 85.88 199 ILE A CA 1
ATOM 1506 C C . ILE A 1 199 ? -12.783 10.690 8.570 1.00 85.88 199 ILE A C 1
ATOM 1508 O O . ILE A 1 199 ? -13.309 10.539 7.469 1.00 85.88 199 ILE A O 1
ATOM 1512 N N . GLN A 1 200 ? -12.783 11.847 9.236 1.00 84.00 200 GLN A N 1
ATOM 1513 C CA . GLN A 1 200 ? -13.406 13.076 8.742 1.00 84.00 200 GLN A CA 1
ATOM 1514 C C . GLN A 1 200 ? -12.743 13.581 7.453 1.00 84.00 200 GLN A C 1
ATOM 1516 O O . GLN A 1 200 ? -13.433 13.940 6.500 1.00 84.00 200 GLN A O 1
ATOM 1521 N N . SER A 1 201 ? -11.407 13.580 7.386 1.00 77.12 201 SER A N 1
ATOM 1522 C CA . SER A 1 201 ? -10.671 13.985 6.181 1.00 77.12 201 SER A CA 1
ATOM 1523 C C . SER A 1 201 ? -10.731 12.931 5.069 1.00 77.12 201 SER A C 1
ATOM 1525 O O . SER A 1 201 ? -10.754 13.270 3.884 1.00 77.12 201 SER A O 1
ATOM 1527 N N . GLY A 1 202 ? -10.798 11.654 5.442 1.00 67.94 202 GLY A N 1
ATOM 1528 C CA . GLY A 1 202 ? -10.859 10.493 4.560 1.00 67.94 202 GLY A CA 1
ATOM 1529 C C . GLY A 1 202 ? -12.177 10.363 3.806 1.00 67.94 202 GLY A C 1
ATOM 1530 O O . GLY A 1 202 ? -12.171 9.820 2.707 1.00 67.94 202 GLY A O 1
ATOM 1531 N N . SER A 1 203 ? -13.272 10.930 4.324 1.00 61.69 203 SER A N 1
ATOM 1532 C CA . SER A 1 203 ? -14.556 11.033 3.610 1.00 61.69 203 SER A CA 1
ATOM 1533 C C . SER A 1 203 ? -14.480 11.847 2.312 1.00 61.69 203 SER A C 1
ATOM 1535 O O . SER A 1 203 ? -15.411 11.814 1.522 1.00 61.69 203 SER A O 1
ATOM 1537 N N . ARG A 1 204 ? -13.376 12.568 2.070 1.00 61.88 204 ARG A N 1
ATOM 1538 C CA . ARG A 1 204 ? -13.124 13.299 0.817 1.00 61.88 204 ARG A CA 1
ATOM 1539 C C . ARG A 1 204 ? -12.497 12.443 -0.288 1.00 61.88 204 ARG A C 1
ATOM 1541 O O . ARG A 1 204 ? -12.182 12.981 -1.342 1.00 61.88 204 ARG A O 1
ATOM 1548 N N . ARG A 1 205 ? -12.196 11.168 -0.028 1.00 70.25 205 ARG A N 1
ATOM 1549 C CA . ARG A 1 205 ? -11.587 10.270 -1.017 1.00 70.25 205 ARG A CA 1
ATOM 1550 C C . ARG A 1 205 ? -12.668 9.438 -1.684 1.00 70.25 205 ARG A C 1
ATOM 1552 O O . ARG A 1 205 ? -13.483 8.844 -0.983 1.00 70.25 205 ARG A O 1
ATOM 1559 N N . ASP A 1 206 ? -12.601 9.343 -3.004 1.00 77.06 206 ASP A N 1
ATOM 1560 C CA . ASP A 1 206 ? -13.468 8.455 -3.769 1.00 77.06 206 ASP A CA 1
ATOM 1561 C C . ASP A 1 206 ? -13.199 7.002 -3.363 1.00 77.06 206 ASP A C 1
ATOM 1563 O O . ASP A 1 206 ? -12.047 6.548 -3.312 1.00 77.06 206 ASP A O 1
ATOM 1567 N N . LEU A 1 207 ? -14.265 6.284 -3.007 1.00 84.50 207 LEU A N 1
ATOM 1568 C CA . LEU A 1 207 ? -14.181 4.873 -2.661 1.00 84.50 207 LEU A CA 1
ATOM 1569 C C . LEU A 1 207 ? -14.297 4.017 -3.928 1.00 84.50 207 LEU A C 1
ATOM 1571 O O . LEU A 1 207 ? -15.255 4.180 -4.683 1.00 84.50 207 LEU A O 1
ATOM 1575 N N . PRO A 1 208 ? -13.366 3.074 -4.155 1.00 89.44 208 PRO A N 1
ATOM 1576 C CA . PRO A 1 208 ? -13.485 2.119 -5.250 1.00 89.44 208 PRO A CA 1
ATOM 1577 C C . PRO A 1 208 ? -14.723 1.227 -5.099 1.00 89.44 208 PRO A C 1
ATOM 1579 O O . PRO A 1 208 ? -15.001 0.740 -4.006 1.00 89.44 208 PRO A O 1
ATOM 1582 N N . GLY A 1 209 ? -15.398 0.913 -6.208 1.00 91.19 209 GLY A N 1
ATOM 1583 C CA . GLY A 1 209 ? -16.655 0.146 -6.204 1.00 91.19 209 GLY A CA 1
ATOM 1584 C C . GLY A 1 209 ? -16.573 -1.308 -5.708 1.00 91.19 209 GLY A C 1
ATOM 1585 O O . GLY A 1 209 ? -17.603 -1.953 -5.555 1.00 91.19 209 GLY A O 1
ATOM 1586 N N . TRP A 1 210 ? -15.378 -1.843 -5.444 1.00 94.06 210 TRP A N 1
ATOM 1587 C CA . TRP A 1 210 ? -15.189 -3.189 -4.884 1.00 94.06 210 TRP A CA 1
ATOM 1588 C C . TRP A 1 210 ? -15.130 -3.210 -3.346 1.00 94.06 210 TRP A C 1
ATOM 1590 O O . TRP A 1 210 ? -15.068 -4.290 -2.750 1.00 94.06 210 TRP A O 1
ATOM 1600 N N . ILE A 1 211 ? -15.149 -2.042 -2.692 1.00 94.31 211 ILE A N 1
ATOM 1601 C CA . ILE A 1 211 ? -15.209 -1.909 -1.234 1.00 94.31 211 ILE A CA 1
ATOM 1602 C C . ILE A 1 211 ? -16.419 -1.072 -0.849 1.00 94.31 211 ILE A C 1
ATOM 1604 O O . ILE A 1 211 ? -16.673 -0.014 -1.414 1.00 94.31 211 ILE A O 1
ATOM 1608 N N . GLU A 1 212 ? -17.088 -1.496 0.211 1.00 93.25 212 GLU A N 1
ATOM 1609 C CA . GLU A 1 212 ? -18.105 -0.710 0.885 1.00 93.25 212 GLU A CA 1
ATOM 1610 C C . GLU A 1 212 ? -17.589 -0.222 2.242 1.00 93.25 212 GLU A C 1
ATOM 1612 O O . GLU A 1 212 ? -16.955 -0.969 2.996 1.00 93.25 212 GLU A O 1
ATOM 1617 N N . ARG A 1 213 ? -17.879 1.036 2.577 1.00 92.38 213 ARG A N 1
ATOM 1618 C CA . ARG A 1 213 ? -17.608 1.611 3.896 1.00 92.38 213 ARG A CA 1
ATOM 1619 C C . ARG A 1 213 ? -18.924 1.829 4.623 1.00 92.38 213 ARG A C 1
ATOM 1621 O O . ARG A 1 213 ? -19.849 2.409 4.068 1.00 92.38 213 ARG A O 1
ATOM 1628 N N . ALA A 1 214 ? -18.983 1.395 5.875 1.00 90.94 214 ALA A N 1
ATOM 1629 C CA . ALA A 1 214 ? -20.163 1.594 6.699 1.00 90.94 214 ALA A CA 1
ATOM 1630 C C . ALA A 1 214 ? -20.353 3.083 7.062 1.00 90.94 214 ALA A C 1
ATOM 1632 O O . ALA A 1 214 ? -19.366 3.826 7.120 1.00 90.94 214 ALA A O 1
ATOM 1633 N N . PRO A 1 215 ? -21.588 3.519 7.382 1.00 86.19 215 PRO A N 1
ATOM 1634 C CA . PRO A 1 215 ? -21.879 4.913 7.730 1.00 86.19 215 PRO A CA 1
ATOM 1635 C C . PRO A 1 215 ? -21.110 5.416 8.957 1.00 86.19 215 PRO A C 1
ATOM 1637 O O . PRO A 1 215 ? -20.789 6.596 9.054 1.00 86.19 215 PRO A O 1
ATOM 1640 N N . ASP A 1 216 ? -20.771 4.509 9.880 1.00 85.12 216 ASP A N 1
ATOM 1641 C CA . ASP A 1 216 ? -19.955 4.817 11.057 1.00 85.12 216 ASP A CA 1
ATOM 1642 C C . ASP A 1 216 ? -18.501 5.167 10.698 1.00 85.12 216 ASP A C 1
ATOM 1644 O O . ASP A 1 216 ? -17.767 5.726 11.508 1.00 85.12 216 ASP A O 1
ATOM 1648 N N . GLY A 1 217 ? -18.059 4.827 9.487 1.00 85.31 217 GLY A N 1
ATOM 1649 C CA . GLY A 1 217 ? -16.730 5.097 8.964 1.00 85.31 217 GLY A CA 1
ATOM 1650 C C . GLY A 1 217 ? -15.602 4.263 9.583 1.00 85.31 217 GLY A C 1
ATOM 1651 O O . GLY A 1 217 ? -14.472 4.352 9.092 1.00 85.31 217 GLY A O 1
ATOM 1652 N N . PHE A 1 218 ? -15.884 3.457 10.614 1.00 90.38 218 PHE A N 1
ATOM 1653 C CA . PHE A 1 218 ? -14.922 2.601 11.327 1.00 90.38 218 PHE A CA 1
ATOM 1654 C C . PHE A 1 218 ? -14.923 1.153 10.840 1.00 90.38 218 PHE A C 1
ATOM 1656 O O . PHE A 1 218 ? -14.079 0.356 11.272 1.00 90.38 218 PHE A O 1
ATOM 1663 N N . SER A 1 219 ? -15.880 0.797 9.988 1.00 92.62 219 SER A N 1
ATOM 1664 C CA . SER A 1 219 ? -16.000 -0.535 9.417 1.00 92.62 219 SER A CA 1
ATOM 1665 C C . SER A 1 219 ? -16.222 -0.495 7.908 1.00 92.62 219 SER A C 1
ATOM 1667 O O . SER A 1 219 ? -16.575 0.533 7.329 1.00 92.62 219 SER A O 1
ATOM 1669 N N . GLY A 1 220 ? -15.948 -1.621 7.260 1.00 94.56 220 GLY A N 1
ATOM 1670 C CA . GLY A 1 220 ? -16.148 -1.788 5.830 1.00 94.56 220 GLY A CA 1
ATOM 1671 C C . GLY A 1 220 ? -16.147 -3.251 5.421 1.00 94.56 220 GLY A C 1
ATOM 1672 O O . GLY A 1 220 ? -15.789 -4.130 6.213 1.00 94.56 220 GLY A O 1
ATOM 1673 N N . ARG A 1 221 ? -16.561 -3.509 4.186 1.00 95.69 221 ARG A N 1
ATOM 1674 C CA . ARG A 1 221 ? -16.690 -4.849 3.618 1.00 95.69 221 ARG A CA 1
ATOM 1675 C C . ARG A 1 221 ? -16.063 -4.901 2.233 1.00 95.69 221 ARG A C 1
ATOM 1677 O O . ARG A 1 221 ? -16.192 -3.964 1.451 1.00 95.69 221 ARG A O 1
ATOM 1684 N N . VAL A 1 222 ? -15.395 -6.007 1.931 1.00 96.38 222 VAL A N 1
ATOM 1685 C CA . VAL A 1 222 ? -14.937 -6.307 0.570 1.00 96.38 222 VAL A CA 1
ATOM 1686 C C . VAL A 1 222 ? -16.110 -6.902 -0.205 1.00 96.38 222 VAL A C 1
ATOM 1688 O O . VAL A 1 222 ? -16.653 -7.925 0.205 1.00 96.38 222 VAL A O 1
ATOM 1691 N N . LEU A 1 223 ? -16.515 -6.274 -1.307 1.00 95.44 223 LEU A N 1
ATOM 1692 C CA . LEU A 1 223 ? -17.629 -6.746 -2.135 1.00 95.44 223 LEU A CA 1
ATOM 1693 C C . LEU A 1 223 ? -17.169 -7.782 -3.163 1.00 95.44 223 LEU A C 1
ATOM 1695 O O . LEU A 1 223 ? -17.853 -8.774 -3.394 1.00 95.44 223 LEU A O 1
ATOM 1699 N N . GLY A 1 224 ? -15.988 -7.579 -3.747 1.00 93.88 224 GLY A N 1
ATOM 1700 C CA . GLY A 1 224 ? -15.465 -8.420 -4.817 1.00 93.88 224 GLY A CA 1
ATOM 1701 C C . GLY A 1 224 ? -13.969 -8.236 -5.036 1.00 93.88 224 GLY A C 1
ATOM 1702 O O . GLY A 1 224 ? -13.319 -7.416 -4.384 1.00 93.88 224 GLY A O 1
ATOM 1703 N N . THR A 1 225 ? -13.418 -9.015 -5.964 1.00 90.38 225 THR A N 1
ATOM 1704 C CA . THR A 1 225 ? -12.059 -8.795 -6.464 1.00 90.38 225 THR A CA 1
ATOM 1705 C C . THR A 1 225 ? -12.062 -7.566 -7.377 1.00 90.38 225 THR A C 1
ATOM 1707 O O . THR A 1 225 ? -12.908 -7.494 -8.269 1.00 90.38 225 THR A O 1
ATOM 1710 N N . PRO A 1 226 ? -11.151 -6.599 -7.177 1.00 93.50 226 PRO A N 1
ATOM 1711 C CA . PRO A 1 226 ? -11.121 -5.385 -7.980 1.00 93.50 226 PRO A CA 1
ATOM 1712 C C . PRO A 1 226 ? -10.775 -5.688 -9.435 1.00 93.50 226 PRO A C 1
ATOM 1714 O O . PRO A 1 226 ? -9.824 -6.422 -9.720 1.00 93.50 226 PRO A O 1
ATOM 1717 N N . THR A 1 227 ? -11.512 -5.068 -10.353 1.00 90.75 227 THR A N 1
ATOM 1718 C CA . THR A 1 227 ? -11.141 -5.039 -11.770 1.00 90.75 227 THR A CA 1
ATOM 1719 C C . THR A 1 227 ? -10.089 -3.961 -12.026 1.00 90.75 227 THR A C 1
ATOM 1721 O O . THR A 1 227 ? -9.861 -3.075 -11.199 1.00 90.75 227 THR A O 1
ATOM 1724 N N . ARG A 1 228 ? -9.426 -4.017 -13.187 1.00 88.31 228 ARG A N 1
ATOM 1725 C CA . ARG A 1 228 ? -8.366 -3.062 -13.545 1.00 88.31 228 ARG A CA 1
ATOM 1726 C C . ARG A 1 228 ? -8.843 -1.606 -13.538 1.00 88.31 228 ARG A C 1
ATOM 1728 O O . ARG A 1 228 ? -8.080 -0.732 -13.120 1.00 88.31 228 ARG A O 1
ATOM 1735 N N . ASP A 1 229 ? -10.080 -1.369 -13.963 1.00 88.88 229 ASP A N 1
ATOM 1736 C CA . ASP A 1 229 ? -10.671 -0.031 -14.097 1.00 88.88 229 ASP A CA 1
ATOM 1737 C C . ASP A 1 229 ? -10.987 0.613 -12.743 1.00 88.88 229 ASP A C 1
ATOM 1739 O O . ASP A 1 229 ? -11.015 1.832 -12.617 1.00 88.88 229 ASP A O 1
ATOM 1743 N N . GLN A 1 230 ? -11.170 -0.202 -11.703 1.00 88.81 230 GLN A N 1
ATOM 1744 C CA . GLN A 1 230 ? -11.432 0.260 -10.337 1.00 88.81 230 GLN A CA 1
ATOM 1745 C C . GLN A 1 230 ? -10.146 0.603 -9.561 1.00 88.81 230 GLN A C 1
ATOM 1747 O O . GLN A 1 230 ? -10.207 0.934 -8.375 1.00 88.81 230 GLN A O 1
ATOM 1752 N N . ILE A 1 231 ? -8.971 0.466 -10.187 1.00 90.00 231 ILE A N 1
ATOM 1753 C CA . ILE A 1 231 ? -7.667 0.665 -9.548 1.00 90.00 231 ILE A CA 1
ATOM 1754 C C . ILE A 1 231 ? -6.998 1.923 -10.113 1.00 90.00 231 ILE A C 1
ATOM 1756 O O . ILE A 1 231 ? -6.405 1.901 -11.188 1.00 90.00 231 ILE A O 1
ATOM 1760 N N . ASP A 1 232 ? -6.946 2.988 -9.309 1.00 85.56 232 ASP A N 1
ATOM 1761 C CA . ASP A 1 232 ? -6.330 4.284 -9.684 1.00 85.56 232 ASP A CA 1
ATOM 1762 C C . ASP A 1 232 ? -4.791 4.263 -9.771 1.00 85.56 232 ASP A C 1
ATOM 1764 O O . ASP A 1 232 ? -4.131 5.305 -9.817 1.00 85.56 232 ASP A O 1
ATOM 1768 N N . THR A 1 233 ? -4.168 3.086 -9.691 1.00 86.81 233 THR A N 1
ATOM 1769 C CA . THR A 1 233 ? -2.708 3.000 -9.752 1.00 86.81 233 THR A CA 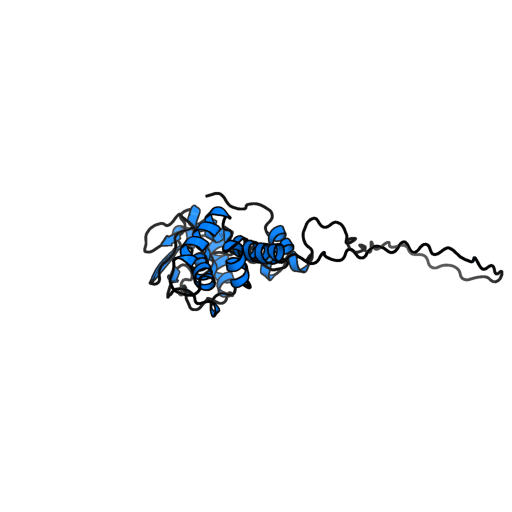1
ATOM 1770 C C . THR A 1 233 ? -2.266 3.154 -11.201 1.00 86.81 233 THR A C 1
ATOM 1772 O O . THR A 1 233 ? -2.414 2.238 -12.002 1.00 86.81 233 THR A O 1
ATOM 1775 N N . ASP A 1 234 ? -1.677 4.302 -11.517 1.00 88.12 234 ASP A N 1
ATOM 1776 C CA . ASP A 1 234 ? -1.107 4.587 -12.834 1.00 88.12 234 ASP A CA 1
ATOM 1777 C C . ASP A 1 234 ? 0.259 3.885 -13.006 1.00 88.12 234 ASP A C 1
ATOM 1779 O O . ASP A 1 234 ? 1.336 4.420 -12.714 1.00 88.12 234 ASP A O 1
ATOM 1783 N N . VAL A 1 235 ? 0.176 2.610 -13.392 1.00 91.94 235 VAL A N 1
ATOM 1784 C CA . VAL A 1 235 ? 1.276 1.702 -13.742 1.00 91.94 235 VAL A CA 1
ATOM 1785 C C . VAL A 1 235 ? 0.924 0.969 -15.033 1.00 91.94 235 VAL A C 1
ATOM 1787 O O . VAL A 1 235 ? -0.246 0.693 -15.289 1.00 91.94 235 VAL A O 1
ATOM 1790 N N . GLN A 1 236 ? 1.943 0.605 -15.811 1.00 93.44 236 GLN A N 1
ATOM 1791 C CA . GLN A 1 236 ? 1.775 -0.284 -16.962 1.00 93.44 236 GLN A CA 1
ATOM 1792 C C . GLN A 1 236 ? 2.111 -1.718 -16.548 1.00 93.44 236 GLN A C 1
ATOM 1794 O O . GLN A 1 236 ? 3.282 -2.100 -16.485 1.00 93.44 236 GLN A O 1
ATOM 1799 N N . GLU A 1 237 ? 1.091 -2.519 -16.240 1.00 92.81 237 GLU A N 1
ATOM 1800 C CA . GLU A 1 237 ? 1.268 -3.897 -15.769 1.00 92.81 237 GLU A CA 1
ATOM 1801 C C . GLU A 1 237 ? 2.000 -4.803 -16.771 1.00 92.81 237 GLU A C 1
ATOM 1803 O O . GLU A 1 237 ? 2.794 -5.645 -16.351 1.00 92.81 237 GLU A O 1
ATOM 1808 N N . GLN A 1 238 ? 1.816 -4.589 -18.077 1.00 94.38 238 GLN A N 1
ATOM 1809 C CA . GLN A 1 238 ? 2.456 -5.392 -19.124 1.00 94.38 238 GLN A CA 1
ATOM 1810 C C . GLN A 1 238 ? 3.988 -5.347 -19.032 1.00 94.38 238 GLN A C 1
ATOM 1812 O O . GLN A 1 238 ? 4.652 -6.380 -19.079 1.00 94.38 238 GLN A O 1
ATOM 1817 N N . LEU A 1 239 ? 4.559 -4.165 -18.778 1.00 96.12 239 LEU A N 1
ATOM 1818 C CA . LEU A 1 239 ? 6.007 -3.991 -18.615 1.00 96.12 239 LEU A CA 1
ATOM 1819 C C . LEU A 1 239 ? 6.560 -4.717 -17.380 1.00 96.12 239 LEU A C 1
ATOM 1821 O O . LEU A 1 239 ? 7.745 -5.049 -17.328 1.00 96.12 239 LEU A O 1
ATOM 1825 N N . ILE A 1 240 ? 5.717 -4.950 -16.373 1.00 95.44 240 ILE A N 1
ATOM 1826 C CA . ILE A 1 240 ? 6.082 -5.695 -15.165 1.00 95.44 240 ILE A CA 1
ATOM 1827 C C . ILE A 1 240 ? 6.083 -7.194 -15.456 1.00 95.44 240 ILE A C 1
ATOM 1829 O O . ILE A 1 240 ? 6.984 -7.887 -14.989 1.00 95.44 240 ILE A O 1
ATOM 1833 N N . VAL A 1 241 ? 5.124 -7.683 -16.245 1.00 95.81 241 VAL A N 1
ATOM 1834 C CA . VAL A 1 241 ? 5.112 -9.074 -16.720 1.00 95.81 241 VAL A CA 1
ATOM 1835 C C . VAL A 1 241 ? 6.360 -9.342 -17.561 1.00 95.81 241 VAL A C 1
ATOM 1837 O O . VAL A 1 241 ? 7.150 -10.213 -17.210 1.00 95.81 241 VAL A O 1
ATOM 1840 N N . GLU A 1 242 ? 6.639 -8.498 -18.558 1.00 96.06 242 GLU A N 1
ATOM 1841 C CA . GLU A 1 242 ? 7.849 -8.598 -19.389 1.00 96.06 242 GLU A CA 1
ATOM 1842 C C . GLU A 1 242 ? 9.159 -8.547 -18.588 1.00 96.06 242 GLU A C 1
ATOM 1844 O O . GLU A 1 242 ? 10.184 -9.068 -19.028 1.00 96.06 242 GLU A O 1
ATOM 1849 N N . TYR A 1 243 ? 9.166 -7.881 -17.430 1.00 96.12 243 TYR A N 1
ATOM 1850 C CA . TYR A 1 243 ? 10.336 -7.858 -16.555 1.00 96.12 243 TYR A CA 1
ATOM 1851 C C . TYR A 1 243 ? 10.636 -9.236 -15.953 1.00 96.12 243 TYR A C 1
ATOM 1853 O O . TYR A 1 243 ? 11.806 -9.564 -15.766 1.00 96.12 243 TYR A O 1
ATOM 1861 N N . TYR A 1 244 ? 9.601 -9.996 -15.590 1.00 94.06 244 TYR A N 1
ATOM 1862 C CA . TYR A 1 244 ? 9.732 -11.289 -14.915 1.00 94.06 244 TYR A CA 1
ATOM 1863 C C . TYR A 1 244 ? 9.749 -12.485 -15.865 1.00 94.06 244 TYR A C 1
ATOM 1865 O O . TYR A 1 244 ? 10.262 -13.526 -15.472 1.00 94.06 244 TYR A O 1
ATOM 1873 N N . SER A 1 245 ? 9.238 -12.337 -17.088 1.00 88.12 245 SER A N 1
ATOM 1874 C CA . SER A 1 245 ? 9.299 -13.365 -18.138 1.00 88.12 245 SER A CA 1
ATOM 1875 C C . SER A 1 245 ? 10.667 -13.468 -18.829 1.00 88.12 245 SER A C 1
ATOM 1877 O O . SER A 1 245 ? 10.800 -14.211 -19.798 1.00 88.12 245 SER A O 1
ATOM 1879 N N . ARG A 1 246 ? 11.664 -12.698 -18.379 1.00 82.25 246 ARG A N 1
ATOM 1880 C CA . ARG A 1 246 ? 13.033 -12.707 -18.902 1.00 82.25 246 ARG A CA 1
ATOM 1881 C C . ARG A 1 246 ? 13.975 -13.507 -18.010 1.00 82.25 246 ARG A C 1
ATOM 1883 O O . ARG A 1 246 ? 13.844 -13.399 -16.771 1.00 82.25 246 ARG A O 1
#

Sequence (246 aa):
MANYRGPKCKLCRREGQKLFLKGDKCYGKCTLDKRPEPPGKAGQPGGLRASGRGGGRAGGARGAAGGGRSPAGGGRSGGRRSGGRTRMSDYGIRLREKQKLRRTYGVLERQFRTYFQRAEGMPGVTGGNLLGLLECRLDNVIFRLGIAASRPHARQLVTHRHVRVNGRPANVPSILLSPGDRIELKSKSRTSPFVLEIIQSGSRRDLPGWIERAPDGFSGRVLGTPTRDQIDTDVQEQLIVEYYSR

Radius of gyration: 26.41 Å; Cα contacts (8 Å, |Δi|>4): 293; chains: 1; bounding box: 60×84×54 Å

Mean predicted aligned error: 10.77 Å

Secondary structure (DSSP, 8-state):
-----S-HHHHHHHHTS---TTGGGGTSS-HHHH--SPTT---------------------------------------------PPPPHHHHHHHHHHHHHHHTT--HHHHHHHHHHHHTSSS-HHHHHHHHHHTBHHHHHHHTTSSSSHHHHHHHHHTT-EEETTEEE--TTPBPPTT-EEEE-HHHHT-HHHHHHHHHHTTSPPPTTEEE-TTSSEEEE-SPPPGGG------HHHHHHHH--

Solvent-accessible surface area (backbone atoms only — not comparable to full-atom values): 14759 Å² total; per-residue (Å²): 133,89,72,89,82,68,71,61,69,53,52,26,13,59,69,65,46,91,54,53,72,65,20,70,47,52,76,69,77,34,62,44,85,78,44,52,62,50,74,89,67,85,86,71,84,75,73,81,75,80,72,84,73,87,78,89,79,90,82,83,90,82,85,85,86,88,83,89,79,90,81,80,87,78,86,79,74,74,73,75,75,74,83,66,79,75,81,74,50,70,68,53,52,20,51,46,41,40,51,45,56,38,57,54,76,58,53,52,71,72,59,48,51,52,46,45,57,54,15,64,75,39,91,76,60,40,48,50,40,32,50,30,58,59,49,35,14,44,17,43,42,39,24,62,60,18,56,20,65,16,49,67,52,16,32,47,42,18,58,70,54,39,27,22,48,75,85,40,80,38,50,61,42,80,44,70,61,53,63,69,43,38,39,35,56,38,72,83,55,62,74,34,68,71,44,47,54,30,35,65,60,27,70,76,54,86,65,44,89,33,49,47,66,42,95,86,49,53,35,31,34,30,66,42,82,54,54,71,90,60,47,91,68,93,65,59,44,66,42,36,51,61,55,66,78,102

Foldseek 3Di:
DDFDPDDLLLLCLQLLHQLLAPFPCSVPVRPCVVPNHHPPDPDDDDDPPPPDDDDDDDDDDDDDDDDDDDDDDDPPPPPPPPPPDPDADLLRVLVSLLSSVCSSLRHDPVVLVVLLVVLVPDPDDSLFSSLLLSCQFQLNVCVLLLLASHSVRSLVCLCVQQKDKPNHGGNDRNDGDAAFIKMFGDPVVLPDPVSVVSLVVSVPDDHQPQKAADPSSGMIGGHHRDGPVSDPRPGDSVSNVVNVVD

pLDDT: mean 82.32, std 21.08, range [29.78, 97.31]

=== Feature glossary ===
The record interleaves many kinds of information about one protein. Here is each kind framed as the question it answers.

Q: What does the local fold look like, residue by residue?
A: The Foldseek 3Di string encodes local tertiary geometry as a 20-letter alphabet — one character per residue — derived from the relative positions of nearby Cα atoms. Unlike the amino-acid sequence, 3Di is a direct function of the 3D structure, so two proteins with the same fold have similar 3Di strings even at low sequence identity.

Q: Which residues are in helices, strands, or loops?
A: The SS8 string is DSSP's per-residue secondary-structure call. α-helix (H) means an i→i+4 H-bond ladder; β-strand (E) means the residue participates in a β-sheet; 3₁₀ (G) and π (I) are tighter and wider helices; T/S are turns/bends; '-' is loop.

Q: How big and how compact is the whole molecule?
A: Radius of gyration (Rg) is the root-mean-square distance of Cα atoms from their centroid — a single number for overall size and compactness. A globular domain of N residues has Rg ≈ 2.2·N^0.38 Å; an extended or disordered chain has a much larger Rg. The Cα contact count is the number of residue pairs whose Cα atoms are within 8 Å and are more than four positions apart in sequence — a standard proxy for tertiary packing density. The bounding box is the smallest axis-aligned box enclosing all Cα atoms.

Q: Where is each backbone atom in 3D?
A: Structure coordinates are given as an mmCIF _atom_site loop: one row per atom with element, residue name, chain id, sequence number, and x/y/z position in Å. Only the four main-chain atoms per residue are included here; side chains are omitted to keep the record compact.

Q: What is the amino-acid chain?
A: Primary structure: the covalent order of the twenty standard amino acids along the backbone. Two proteins with the same sequence will (almost always) fold to the same structure; two with 30% identity often share a fold but not the details.

Q: What if only a Cα trace is available?
A: Three-state secondary structure (P-SEA) collapses the eight DSSP classes into helix (a), strand (b), and coil (c). P-SEA assigns these from Cα geometry alone — distances and angles — without requiring backbone oxygens, so it works on any Cα trace.

Q: What family and function is it annotated with?
A: Database cross-references. InterPro integrates a dozen domain/family signature databases into unified entries with residue-range hits. GO terms attach function/process/location labels with evidence codes. CATH codes position th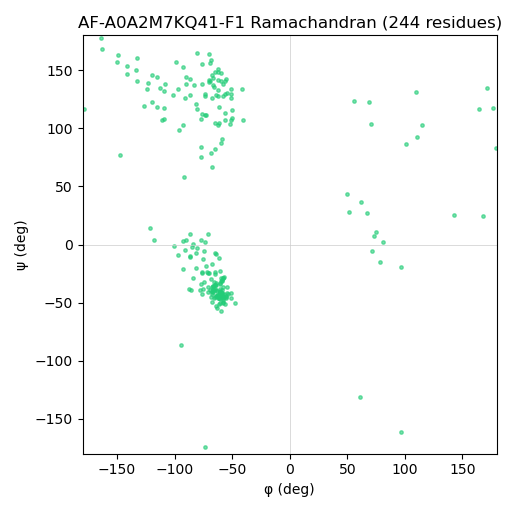e fold in a four-level structural taxonomy. Organism is the NCBI-taxonomy species name.

Q: How confident is the AlphaFold model at each residue?
A: pLDDT is the predicted lDDT-Cα score: AlphaFold's confidence that the local environment of each residue (all inter-atomic distances within 15 Å) is correctly placed. It is a per-residue number between 0 and 100, with higher meaning more reliable.

Q: How mobile is each atom in the crystal?
A: B-factor (Debye–Waller factor) reflects atomic displacement in the crystal lattice. It is an experimental observable (units Å²), not a prediction; low values mean the atom is pinned down, high values mean it moves or is heterogeneous across the crystal.

Q: Which residues are buried vs exposed?
A: SASA measures how much of the protein is reachable by solvent. It is computed by rolling a water-sized probe over the atomic surface and summing the exposed area (Å²). Per-residue SASA distinguishes core (buried, low SASA) from surface (exposed, high SASA) residues; total SASA is a whole-molecule size measure.

Q: What do the diagnostic plots show?
A: Plot images: a contact map (which residues are close in 3D, as an N×N binary image), a Ramachandran scatter (backbone torsion angles, revealing secondary-structure composition at a glance), and — for AlphaFold structures — a PAE heatmap (pairwise prediction confidence).

Q: What known structures does this most resemble?
A: The Foldseek neighbor list gives the closest experimentally determined structures in the PDB, ranked by structural alignment. TM-score near 1 means near-identical fold; near 0.3 means only rough topology match. This is how one finds what a novel AlphaFold prediction most resembles in the solved-structure universe.

Q: Are the domains correctly placed relative to each other?
A: Predicted aligned error is AlphaFold's pairwise confidence. Unlike pLDDT (per-residue), PAE is per-residue-pair and captures whether two parts of the structure are correctly placed relative to each other. Units are ångströms of expected positional error.

Q: What do the rendered images show?
A: Structure images are PyMOL renders from six orthogonal camera directions. Cartoon representation draws helices as coils and strands as arrows; sticks shows the backbone as bonds; surface shows the solvent-excluded envelope. Rainbow coloring maps sequence position to hue (blue→red, N→C); chain coloring assigns a distinct color per polypeptide.

Q: What are the backbone torsion angles?
A: φ (phi) and ψ (psi) are the two rotatable backbone dihedrals per residue: φ is the C(i-1)–N–Cα–C torsion, ψ is the N–Cα–C–N(i+1) torsion, both in degrees on (−180°, 180°]. α-helical residues cluster near (−60°, −45°); β-strand residues near (−120°, +130°). A Ramachandran plot is simply a scatter of (φ, ψ) for every residue.